Protein AF-A0A6P0XSC3-F1 (afdb_monomer_lite)

Sequence (318 aa):
MIKVIFTKSDGTAEKTIDVSPNSKLGEDREEVQMLLGLPVNSPYKLILERTGKKLRDSLTFKEAGIQDNDRLILFPLNTLDTYQDSEKTNDIFGTTEEKTEEKESLSSFNFKVFPTVLMAGSIVLIAVVGGLLYLQTIQQQTIINEQLEQERIQRQEAERKLEQERSQRQVAERQRVQERTQRQVAERQRVQERTQRQVPQSDPNLRRALPEQALRNYYQTLNNYEYQSAWNSLSPRSQRSTKAHPEGYKSYIDWWTQVAKIDVLSTKLVSEDGFNSIVESRLRYFMKSGREINQTLRFYFLWDTDSDRWLVNKVERL

Radius of gyration: 38.66 Å; chains: 1; bounding box: 96×61×104 Å

Foldseek 3Di:
DAWEWEAEPVRPDIDIDDDDQQDFQLVCVQVVCVVRVHDRPFDWWKAFPVVRDTDDRRDGNVRVVHHHHTYIYIDGPDVVVPPPPPDDDDDDDDDDDDDDDDDDDDDDDDDDDDDDDDDPPCPVVCVVVVVVVVVVVVVVVVVVVVVVVVVVVVVVVVVVVVVVVVVVVVVVVVVVVVVVVVVVVVVVVVVVVVVVVDDDDDDPVVVADDPVVLVVVLQVCLLVVVLVVSLVLADPQRQPPCVCQVPRSVSVCVVSVQFNHKDFPDKDWPDDPPFKTKIWTWMWTQGPVRDIDIFIKIFIWGQDPVVSHIHGHDIDTD

Structure (mmCIF, N/CA/C/O backbone):
data_AF-A0A6P0XSC3-F1
#
_entry.id   AF-A0A6P0XSC3-F1
#
loop_
_atom_site.group_PDB
_atom_site.id
_atom_site.type_symbol
_atom_site.label_atom_id
_atom_site.label_alt_id
_atom_site.label_comp_id
_atom_site.label_asym_id
_atom_site.label_entity_id
_atom_site.label_seq_id
_atom_site.pdbx_PDB_ins_code
_atom_site.Cartn_x
_atom_site.Cartn_y
_atom_site.Cartn_z
_atom_site.occupancy
_atom_site.B_iso_or_equiv
_atom_site.auth_seq_id
_atom_site.auth_comp_id
_atom_site.auth_asym_id
_atom_site.auth_atom_id
_atom_site.pdbx_PDB_model_num
ATOM 1 N N . MET A 1 1 ? -3.894 39.139 7.383 1.00 95.56 1 MET A N 1
ATOM 2 C CA . MET A 1 1 ? -3.721 37.688 7.576 1.00 95.56 1 MET A CA 1
ATOM 3 C C . MET A 1 1 ? -4.824 37.220 8.503 1.00 95.56 1 MET A C 1
ATOM 5 O O . MET A 1 1 ? -5.213 38.004 9.362 1.00 95.56 1 MET A O 1
ATOM 9 N N . ILE A 1 2 ? -5.344 36.019 8.293 1.00 97.50 2 ILE A N 1
ATOM 10 C CA . ILE A 1 2 ? -6.255 35.331 9.213 1.00 97.50 2 ILE A CA 1
ATOM 11 C C . ILE A 1 2 ? -5.631 33.984 9.575 1.00 97.50 2 ILE A C 1
ATOM 13 O O . ILE A 1 2 ? -4.968 33.372 8.738 1.00 97.50 2 ILE A O 1
ATOM 17 N N . LYS A 1 3 ? -5.837 33.531 10.804 1.00 98.25 3 LYS A N 1
ATOM 18 C CA . LYS A 1 3 ? -5.429 32.213 11.280 1.00 98.25 3 LYS A CA 1
ATOM 19 C C . LYS A 1 3 ? -6.481 31.205 10.879 1.00 98.25 3 LYS A C 1
ATOM 21 O O . LYS A 1 3 ? -7.651 31.386 11.192 1.00 98.25 3 LYS A O 1
ATOM 26 N N . VAL A 1 4 ? -6.080 30.135 10.211 1.00 98.00 4 VAL A N 1
ATOM 27 C CA . VAL A 1 4 ? -6.989 29.051 9.828 1.00 98.00 4 VAL A CA 1
ATOM 28 C C . VAL A 1 4 ? -6.422 27.736 10.330 1.00 98.00 4 VAL A C 1
ATOM 30 O O . VAL A 1 4 ? -5.222 27.476 10.216 1.00 98.00 4 VAL A O 1
ATOM 33 N N . ILE A 1 5 ? -7.289 26.919 10.920 1.00 98.31 5 ILE A N 1
ATOM 34 C CA . ILE A 1 5 ? -6.925 25.635 11.510 1.00 98.31 5 ILE A CA 1
ATOM 35 C C . ILE A 1 5 ? -7.287 24.533 10.520 1.00 98.31 5 ILE A C 1
ATOM 37 O O . ILE A 1 5 ? -8.456 24.311 10.225 1.00 98.31 5 ILE A O 1
ATOM 41 N N . PHE A 1 6 ? -6.302 23.799 10.025 1.00 97.88 6 PHE A N 1
ATOM 42 C CA . PHE A 1 6 ? -6.507 22.670 9.129 1.00 97.88 6 PHE A CA 1
ATOM 43 C C . PHE A 1 6 ? -6.401 21.364 9.900 1.00 97.88 6 PHE A C 1
ATOM 45 O O . PHE A 1 6 ? -5.433 21.142 10.622 1.00 97.88 6 PHE A O 1
ATOM 52 N N . THR A 1 7 ? -7.392 20.491 9.746 1.00 97.25 7 THR A N 1
ATOM 53 C CA . THR A 1 7 ? -7.469 19.207 10.455 1.00 97.25 7 THR A CA 1
ATOM 54 C C . THR A 1 7 ? -7.673 18.069 9.464 1.00 97.25 7 THR A C 1
ATOM 56 O O . THR A 1 7 ? -8.398 18.213 8.476 1.00 97.25 7 THR A O 1
ATOM 59 N N . LYS A 1 8 ? -7.061 16.913 9.723 1.00 96.50 8 LYS A N 1
ATOM 60 C CA . LYS A 1 8 ? -7.412 15.681 9.003 1.00 96.50 8 LYS A CA 1
ATOM 61 C C . LYS A 1 8 ? -8.841 15.254 9.330 1.00 96.50 8 LYS A C 1
ATOM 63 O O . LYS A 1 8 ? -9.301 15.438 10.451 1.00 96.50 8 LYS A O 1
ATOM 68 N N . SER A 1 9 ? -9.517 14.606 8.384 1.00 94.31 9 SER A N 1
ATOM 69 C CA . SER A 1 9 ? -10.859 14.049 8.604 1.00 94.31 9 SER A CA 1
ATOM 70 C C . SER A 1 9 ? -10.950 13.034 9.749 1.00 94.31 9 SER A C 1
ATOM 72 O O . SER A 1 9 ? -12.030 12.833 10.288 1.00 94.31 9 SER A O 1
ATOM 74 N N . ASP A 1 10 ? -9.842 12.386 10.114 1.00 93.12 10 ASP A N 1
ATOM 75 C CA . ASP A 1 10 ? -9.763 11.440 11.235 1.00 93.12 10 ASP A CA 1
ATOM 76 C C . ASP A 1 10 ? -9.411 12.105 12.582 1.00 93.12 10 ASP A C 1
ATOM 78 O O . ASP A 1 10 ? -9.321 11.421 13.599 1.00 93.12 10 ASP A O 1
ATOM 82 N N . GLY A 1 11 ? -9.183 13.424 12.599 1.00 93.31 11 GLY A N 1
ATOM 83 C CA . GLY A 1 11 ? -8.798 14.182 13.792 1.00 93.31 11 GLY A CA 1
ATOM 84 C C . GLY A 1 11 ? -7.370 13.929 14.289 1.00 93.31 11 GLY A C 1
ATOM 85 O O . GLY A 1 11 ? -6.985 14.474 15.319 1.00 93.31 11 GLY A O 1
ATOM 86 N N . THR A 1 12 ? -6.559 13.128 13.589 1.00 94.06 12 THR A N 1
ATOM 87 C CA . THR A 1 12 ? -5.234 12.701 14.084 1.00 94.06 12 THR A CA 1
ATOM 88 C C . THR A 1 12 ? -4.150 13.770 13.966 1.00 94.06 12 THR A C 1
ATOM 90 O O . THR A 1 12 ? -3.111 13.665 14.619 1.00 94.06 12 THR A O 1
ATOM 93 N N . ALA A 1 13 ? -4.358 14.790 13.130 1.00 95.25 13 ALA A N 1
ATOM 94 C CA . ALA A 1 13 ? -3.413 15.884 12.951 1.00 95.25 13 ALA A CA 1
ATOM 95 C C . ALA A 1 13 ? -4.126 17.212 12.696 1.00 95.25 13 ALA A C 1
ATOM 97 O O . ALA A 1 13 ? -5.120 17.268 11.966 1.00 95.25 13 ALA A O 1
ATOM 98 N N . GLU A 1 14 ? -3.547 18.274 13.256 1.00 97.19 14 GLU A N 1
ATOM 99 C CA . GLU A 1 14 ? -4.015 19.652 13.157 1.00 97.19 14 GLU A CA 1
ATOM 100 C C . GLU A 1 14 ? -2.832 20.602 12.928 1.00 97.19 14 GLU A C 1
ATOM 102 O O . GLU A 1 14 ? -1.757 20.428 13.517 1.00 97.19 14 GLU A O 1
ATOM 107 N N . LYS A 1 15 ? -3.025 21.606 12.069 1.00 97.38 15 LYS A N 1
ATOM 108 C CA . LYS A 1 15 ? -2.055 22.671 11.804 1.00 97.38 15 LYS A CA 1
ATOM 109 C C . LYS A 1 15 ? -2.740 24.015 11.635 1.00 97.38 15 LYS A C 1
ATOM 111 O O . LYS A 1 15 ? -3.676 24.142 10.854 1.00 97.38 15 LYS A O 1
ATOM 116 N N . THR A 1 16 ? -2.223 25.021 12.326 1.00 97.56 16 THR A N 1
ATOM 117 C CA . THR A 1 16 ? -2.657 26.412 12.186 1.00 97.56 16 THR A CA 1
ATOM 118 C C . THR A 1 16 ? -1.697 27.142 11.264 1.00 97.56 16 THR A C 1
ATOM 120 O O . THR A 1 16 ? -0.487 27.094 11.493 1.00 97.56 16 THR A O 1
ATOM 123 N N . ILE A 1 17 ? -2.228 27.823 10.252 1.00 96.94 17 ILE A N 1
ATOM 124 C CA . ILE A 1 17 ? -1.440 28.673 9.355 1.00 96.94 17 ILE A CA 1
ATOM 125 C C . ILE A 1 17 ? -2.056 30.069 9.249 1.00 96.94 17 ILE A C 1
ATOM 127 O O . ILE A 1 17 ? -3.275 30.235 9.341 1.00 96.94 17 ILE A O 1
ATOM 131 N N . ASP A 1 18 ? -1.198 31.070 9.069 1.00 97.56 18 ASP A N 1
ATOM 132 C CA . ASP A 1 18 ? -1.597 32.445 8.781 1.00 97.56 18 ASP A CA 1
ATOM 133 C C . ASP A 1 18 ? -1.736 32.615 7.264 1.00 97.56 18 ASP A C 1
ATOM 135 O O . ASP A 1 18 ? -0.745 32.569 6.538 1.00 97.56 18 ASP A O 1
ATOM 139 N N . VAL A 1 19 ? -2.955 32.848 6.778 1.00 97.00 19 VAL A N 1
ATOM 140 C CA . VAL A 1 19 ? -3.244 32.988 5.341 1.00 97.00 19 VAL A CA 1
ATOM 141 C C . VAL A 1 19 ? -3.721 34.390 4.989 1.00 97.00 19 VAL A C 1
ATOM 143 O O . VAL A 1 19 ? -4.305 35.124 5.798 1.00 97.00 19 VAL A O 1
ATOM 146 N N . SER A 1 20 ? -3.484 34.789 3.741 1.00 97.62 20 SER A N 1
ATOM 147 C CA . SER A 1 20 ? -4.070 36.010 3.195 1.00 97.62 20 SER A CA 1
ATOM 148 C C . SER A 1 20 ? -5.549 35.765 2.869 1.00 97.62 20 SER A C 1
ATOM 150 O O . SER A 1 20 ? -5.846 34.819 2.143 1.00 97.62 20 SER A O 1
ATOM 152 N N . PRO A 1 21 ? -6.495 36.627 3.300 1.00 97.50 21 PRO A N 1
ATOM 153 C CA . PRO A 1 21 ? -7.913 36.474 2.955 1.00 97.50 21 PRO A CA 1
ATOM 154 C C . PRO A 1 21 ? -8.194 36.411 1.446 1.00 97.50 21 PRO A C 1
ATOM 156 O O . PRO A 1 21 ? -9.218 35.873 1.034 1.00 97.50 21 PRO A O 1
ATOM 159 N N . ASN A 1 22 ? -7.294 36.961 0.627 1.00 97.56 22 ASN A N 1
ATOM 160 C CA . ASN A 1 22 ? -7.413 36.983 -0.830 1.00 97.56 22 ASN A CA 1
ATOM 161 C C . ASN A 1 22 ? -6.628 35.847 -1.521 1.00 97.56 22 ASN A C 1
ATOM 163 O O . ASN A 1 22 ? -6.659 35.776 -2.746 1.00 97.56 22 ASN A O 1
ATOM 167 N N . SER A 1 23 ? -5.917 34.995 -0.769 1.00 96.75 23 SER A N 1
ATOM 168 C CA . SER A 1 23 ? -5.276 33.778 -1.296 1.00 96.75 23 SER A CA 1
ATOM 169 C C . SER A 1 23 ? -6.342 32.766 -1.707 1.00 96.75 23 SER A C 1
ATOM 171 O O . SER A 1 23 ? -7.414 32.721 -1.090 1.00 96.75 23 SER A O 1
ATOM 173 N N . LYS A 1 24 ? -6.076 31.962 -2.740 1.00 97.12 24 LYS A N 1
ATOM 174 C CA . LYS A 1 24 ? -6.975 30.869 -3.131 1.00 97.12 24 LYS A CA 1
ATOM 175 C C . LYS A 1 24 ? -6.749 29.656 -2.241 1.00 97.12 24 LYS A C 1
ATOM 177 O O . LYS A 1 24 ? -5.619 29.266 -1.979 1.00 97.12 24 LYS A O 1
ATOM 182 N N . LEU A 1 25 ? -7.836 28.979 -1.880 1.00 95.00 25 LEU A N 1
ATOM 183 C CA . LEU A 1 25 ? -7.788 27.757 -1.069 1.00 95.00 25 LEU A CA 1
ATOM 184 C C . LEU A 1 25 ? -6.901 26.661 -1.679 1.00 95.00 25 LEU A C 1
ATOM 186 O O . LEU A 1 25 ? -6.264 25.910 -0.945 1.00 95.00 25 LEU A O 1
ATOM 190 N N . GLY A 1 26 ? -6.861 26.557 -3.011 1.00 92.06 26 GLY A N 1
ATOM 191 C CA . GLY A 1 26 ? -6.033 25.574 -3.709 1.00 92.06 26 GLY A CA 1
ATOM 192 C C . GLY A 1 26 ? -4.525 25.838 -3.646 1.00 92.06 26 GLY A C 1
ATOM 193 O O . GLY A 1 26 ? -3.769 24.876 -3.742 1.00 92.06 26 GLY A O 1
ATOM 194 N N . GLU A 1 27 ? -4.098 27.094 -3.477 1.00 93.19 27 GLU A N 1
ATOM 195 C CA . GLU A 1 27 ? -2.677 27.484 -3.453 1.00 93.19 27 GLU A CA 1
ATOM 196 C C . GLU A 1 27 ? -2.016 27.036 -2.142 1.00 93.19 27 GLU A C 1
ATOM 198 O O . GLU A 1 27 ? -0.976 26.384 -2.164 1.00 93.19 27 GLU A O 1
ATOM 203 N N . ASP A 1 28 ? -2.688 27.264 -1.011 1.00 92.44 28 ASP A N 1
ATOM 204 C CA . ASP A 1 28 ? -2.175 26.899 0.318 1.00 92.44 28 ASP A CA 1
ATOM 205 C C . ASP A 1 28 ? -2.394 25.406 0.657 1.00 92.44 28 ASP A C 1
ATOM 207 O O . ASP A 1 28 ? -1.894 24.885 1.657 1.00 92.44 28 ASP A O 1
ATOM 211 N N . ARG A 1 29 ? -3.144 24.670 -0.176 1.00 91.81 29 ARG A N 1
ATOM 212 C CA . ARG A 1 29 ? -3.514 23.272 0.096 1.00 91.81 29 ARG A CA 1
ATOM 213 C C . ARG A 1 29 ? -2.316 22.328 0.112 1.00 91.81 29 ARG A C 1
ATOM 215 O O . ARG A 1 29 ? -2.272 21.443 0.963 1.00 91.81 29 ARG A O 1
ATOM 222 N N . GLU A 1 30 ? -1.392 22.457 -0.836 1.00 88.56 30 GLU A N 1
ATOM 223 C CA . GLU A 1 30 ? -0.231 21.557 -0.931 1.00 88.56 30 GLU A CA 1
ATOM 224 C C . GLU A 1 30 ? 0.689 21.711 0.285 1.00 88.56 30 GLU A C 1
ATOM 226 O O . GLU A 1 30 ? 1.135 20.717 0.863 1.00 88.56 30 GLU A O 1
ATOM 231 N N . GLU A 1 31 ? 0.898 22.951 0.732 1.00 92.56 31 GLU A N 1
ATOM 232 C CA . GLU A 1 31 ? 1.645 23.252 1.951 1.00 92.56 31 GLU A CA 1
ATOM 233 C C . GLU A 1 31 ? 0.975 22.626 3.179 1.00 92.56 31 GLU A C 1
ATOM 235 O O . GLU A 1 31 ? 1.613 21.898 3.945 1.00 92.56 31 GLU A O 1
ATOM 240 N N . VAL A 1 32 ? -0.338 22.816 3.325 1.00 94.00 32 VAL A N 1
ATOM 241 C CA . VAL A 1 32 ? -1.115 22.212 4.413 1.00 94.00 32 VAL A CA 1
ATOM 242 C C . VAL A 1 32 ? -1.040 20.683 4.385 1.00 94.00 32 VAL A C 1
ATOM 244 O O . VAL A 1 32 ? -0.887 20.056 5.436 1.00 94.00 32 VAL A O 1
ATOM 247 N N . GLN A 1 33 ? -1.125 20.060 3.205 1.00 93.44 33 GLN A N 1
ATOM 248 C CA . GLN A 1 33 ? -1.002 18.607 3.061 1.00 93.44 33 GLN A CA 1
ATOM 249 C C . GLN A 1 33 ? 0.348 18.112 3.578 1.00 93.44 33 GLN A C 1
ATOM 251 O O . GLN A 1 33 ? 0.381 17.165 4.366 1.00 93.44 33 GLN A O 1
ATOM 256 N N . MET A 1 34 ? 1.444 18.779 3.208 1.00 90.75 34 MET A N 1
ATOM 257 C CA . MET A 1 34 ? 2.775 18.448 3.717 1.00 90.75 34 MET A CA 1
ATOM 258 C C . MET A 1 34 ? 2.855 18.594 5.238 1.00 90.75 34 MET A C 1
ATOM 260 O O . MET A 1 34 ? 3.318 17.677 5.917 1.00 90.75 34 MET A O 1
ATOM 264 N N . LEU A 1 35 ? 2.354 19.704 5.793 1.00 92.50 35 LEU A N 1
ATOM 265 C CA . LEU A 1 35 ? 2.390 19.970 7.236 1.00 92.50 35 LEU A CA 1
ATOM 266 C C . LEU A 1 35 ? 1.558 18.968 8.052 1.00 92.50 35 LEU A C 1
ATOM 268 O O . LEU A 1 35 ? 1.885 18.691 9.210 1.00 92.50 35 LEU A O 1
ATOM 272 N N . LEU A 1 36 ? 0.500 18.413 7.459 1.00 93.81 36 LEU A N 1
ATOM 273 C CA . LEU A 1 36 ? -0.315 17.352 8.050 1.00 93.81 36 LEU A CA 1
ATOM 274 C C . LEU A 1 36 ? 0.252 15.944 7.787 1.00 93.81 36 LEU A C 1
ATOM 276 O O . LEU A 1 36 ? -0.288 14.968 8.309 1.00 93.81 36 LEU A O 1
ATOM 280 N N . GLY A 1 37 ? 1.320 15.788 7.001 1.00 92.19 37 GLY A N 1
ATOM 281 C CA . GLY A 1 37 ? 1.841 14.474 6.607 1.00 92.19 37 GLY A CA 1
ATOM 282 C C . GLY A 1 37 ? 0.854 13.688 5.737 1.00 92.19 37 GLY A C 1
ATOM 283 O O . GLY A 1 37 ? 0.699 12.478 5.903 1.00 92.19 37 GLY A O 1
ATOM 284 N N . LEU A 1 38 ? 0.115 14.389 4.877 1.00 91.12 38 LEU A N 1
ATOM 285 C CA . LEU A 1 38 ? -0.731 13.813 3.835 1.00 91.12 38 LEU A CA 1
ATOM 286 C C . LEU A 1 38 ? 0.064 13.706 2.519 1.00 91.12 38 LEU A C 1
ATOM 288 O O . LEU A 1 38 ? 0.992 14.487 2.304 1.00 91.12 38 LEU A O 1
ATOM 292 N N . PRO A 1 39 ? -0.278 12.766 1.618 1.00 86.81 39 PRO A N 1
ATOM 293 C CA . PRO A 1 39 ? 0.367 12.673 0.314 1.00 86.81 39 PRO A CA 1
ATOM 294 C C . PRO A 1 39 ? 0.160 13.954 -0.503 1.00 86.81 39 PRO A C 1
ATOM 296 O O . PRO A 1 39 ? -0.977 14.369 -0.742 1.00 86.81 39 PRO A O 1
ATOM 299 N N . VAL A 1 40 ? 1.263 14.546 -0.958 1.00 79.25 40 VAL A N 1
ATOM 300 C CA . VAL A 1 40 ? 1.267 15.714 -1.850 1.00 79.25 40 VAL A CA 1
ATOM 301 C C . VAL A 1 40 ? 0.692 15.301 -3.210 1.00 79.25 40 VAL A C 1
ATOM 303 O O . VAL A 1 40 ? 1.037 14.233 -3.718 1.00 79.25 40 VAL A O 1
ATOM 306 N N . ASN A 1 41 ? -0.170 16.134 -3.802 1.00 81.94 41 ASN A N 1
ATOM 307 C CA . ASN A 1 41 ? -0.897 15.905 -5.069 1.00 81.94 41 ASN A CA 1
ATOM 308 C C . ASN A 1 41 ? -2.097 14.947 -5.017 1.00 81.94 41 ASN A C 1
ATOM 310 O O . ASN A 1 41 ? -2.722 14.690 -6.049 1.00 81.94 41 ASN A O 1
ATOM 314 N N . SER A 1 42 ? -2.465 14.426 -3.847 1.00 82.06 42 SER A N 1
ATOM 315 C CA . SER A 1 42 ? -3.732 13.704 -3.724 1.00 82.06 42 SER A CA 1
ATOM 316 C C . SER A 1 42 ? -4.906 14.697 -3.733 1.00 82.06 42 SER A C 1
ATOM 318 O O . SER A 1 42 ? -4.804 15.768 -3.125 1.00 82.06 42 SER A O 1
ATOM 320 N N . PRO A 1 43 ? -6.031 14.391 -4.406 1.00 87.94 43 PRO A N 1
ATOM 321 C CA . PRO A 1 43 ? -7.206 15.252 -4.375 1.00 87.94 43 PRO A CA 1
ATOM 322 C C . PRO A 1 43 ? -7.860 15.185 -2.988 1.00 87.94 43 PRO A C 1
ATOM 324 O O . PRO A 1 43 ? -8.199 14.107 -2.498 1.00 87.94 43 PRO A O 1
ATOM 327 N N . TYR A 1 44 ? -8.054 16.341 -2.353 1.00 92.25 44 TYR A N 1
ATOM 328 C CA . TYR A 1 44 ? -8.779 16.465 -1.084 1.00 92.25 44 TYR A CA 1
ATOM 329 C C . TYR A 1 44 ? -9.919 17.467 -1.218 1.00 92.25 44 TYR A C 1
ATOM 331 O O . TYR A 1 44 ? -9.805 18.478 -1.910 1.00 92.25 44 TYR A O 1
ATOM 339 N N . LYS A 1 45 ? -11.011 17.185 -0.511 1.00 94.19 45 LYS A N 1
ATOM 340 C CA . LYS A 1 45 ? -12.162 18.065 -0.349 1.00 94.19 45 LYS A CA 1
ATOM 341 C C . LYS A 1 45 ? -11.977 18.847 0.944 1.00 94.19 45 LYS A C 1
ATOM 343 O O . LYS A 1 45 ? -11.731 18.252 1.991 1.00 94.19 45 LYS A O 1
ATOM 348 N N . LEU A 1 46 ? -12.139 20.163 0.862 1.00 95.75 46 LEU A N 1
ATOM 349 C CA . LEU A 1 46 ? -12.152 21.047 2.022 1.00 95.75 46 LEU A CA 1
ATOM 350 C C . LEU A 1 46 ? -13.591 21.243 2.499 1.00 95.75 46 LEU A C 1
ATOM 352 O O . LEU A 1 46 ? -14.480 21.571 1.707 1.00 95.75 46 LEU A O 1
ATOM 356 N N . ILE A 1 47 ? -13.818 21.030 3.792 1.00 96.56 47 ILE A N 1
ATOM 357 C CA . ILE A 1 47 ? -15.101 21.273 4.453 1.00 96.56 47 ILE A CA 1
ATOM 358 C C . ILE A 1 47 ? -14.884 22.278 5.580 1.00 96.56 47 ILE A C 1
ATOM 360 O O . ILE A 1 47 ? -14.018 22.074 6.427 1.00 96.56 47 ILE A O 1
ATOM 364 N N . LEU A 1 48 ? -15.672 23.352 5.598 1.00 97.50 48 LEU A N 1
ATOM 365 C CA . LEU A 1 48 ? -15.671 24.308 6.704 1.00 97.50 48 LEU A CA 1
ATOM 366 C C . LEU A 1 48 ? -16.475 23.736 7.874 1.00 97.50 48 LEU A C 1
ATOM 368 O O . LEU A 1 48 ? -17.697 23.638 7.766 1.00 97.50 48 LEU A O 1
ATOM 372 N N . GLU A 1 49 ? -15.814 23.395 8.981 1.00 97.00 49 GLU A N 1
ATOM 373 C CA . GLU A 1 49 ? -16.415 22.672 10.115 1.00 97.00 49 GLU A CA 1
ATOM 374 C C . GLU A 1 49 ? -17.686 23.353 10.631 1.00 97.00 49 GLU A C 1
ATOM 376 O O . GLU A 1 49 ? -18.736 22.721 10.711 1.00 97.00 49 GLU A O 1
ATOM 381 N N . ARG A 1 50 ? -17.624 24.670 10.870 1.00 97.38 50 ARG A N 1
ATOM 382 C CA . ARG A 1 50 ? -18.744 25.461 11.404 1.00 97.38 50 ARG A CA 1
ATOM 383 C C . ARG A 1 50 ? -20.027 25.360 10.574 1.00 97.38 50 ARG A C 1
ATOM 385 O O . ARG A 1 50 ? -21.114 25.532 11.112 1.00 97.38 50 ARG A O 1
ATOM 392 N N . THR A 1 51 ? -19.915 25.147 9.262 1.00 96.50 51 THR A N 1
ATOM 393 C CA . THR A 1 51 ? -21.073 25.158 8.346 1.00 96.50 51 THR A CA 1
ATOM 394 C C . THR A 1 51 ? -21.318 23.825 7.648 1.00 96.50 51 THR A C 1
ATOM 396 O O . THR A 1 51 ? -22.322 23.682 6.959 1.00 96.50 51 THR A O 1
ATOM 399 N N . GLY A 1 52 ? -20.382 22.876 7.733 1.00 94.81 52 GLY A N 1
ATOM 400 C CA . GLY A 1 52 ? -20.376 21.661 6.918 1.00 94.81 52 GLY A CA 1
ATOM 401 C C . GLY A 1 52 ? -20.245 21.907 5.407 1.00 94.81 52 GLY A C 1
ATOM 402 O O . GLY A 1 52 ? -20.342 20.969 4.615 1.00 94.81 52 GLY A O 1
ATOM 403 N N . LYS A 1 53 ? -20.031 23.155 4.965 1.00 96.25 53 LYS A N 1
ATOM 404 C CA . LYS A 1 53 ? -20.043 23.516 3.545 1.00 96.25 53 LYS A CA 1
ATOM 405 C C . LYS A 1 53 ? -18.781 23.017 2.842 1.00 96.25 53 LYS A C 1
ATOM 407 O O . LYS A 1 53 ? -17.663 23.304 3.271 1.00 96.25 53 LYS A O 1
ATOM 412 N N . LYS A 1 54 ? -18.971 22.331 1.709 1.00 95.69 54 LYS A N 1
ATOM 413 C CA . LYS A 1 54 ? -17.900 21.994 0.758 1.00 95.69 54 LYS A CA 1
ATOM 414 C C . LYS A 1 54 ? -17.359 23.271 0.124 1.00 95.69 54 LYS A C 1
ATOM 416 O O . LYS A 1 54 ? -18.113 24.037 -0.477 1.00 95.69 54 LYS A O 1
ATOM 421 N N . LEU A 1 55 ? -16.053 23.468 0.219 1.00 96.38 55 LEU A N 1
ATOM 422 C CA . LEU A 1 55 ? -15.367 24.592 -0.400 1.00 96.38 55 LEU A CA 1
ATOM 423 C C . LEU A 1 55 ? -14.738 24.166 -1.729 1.00 96.38 55 LEU A C 1
ATOM 425 O O . LEU A 1 55 ? -14.316 23.022 -1.895 1.00 96.38 55 LEU A O 1
ATOM 429 N N . ARG A 1 56 ? -14.711 25.093 -2.690 1.00 94.88 56 ARG A N 1
ATOM 430 C CA . ARG A 1 56 ? -14.056 24.909 -3.990 1.00 94.88 56 ARG A CA 1
ATOM 431 C C . ARG A 1 56 ? -12.665 25.528 -3.935 1.00 94.88 56 ARG A C 1
ATOM 433 O O . ARG A 1 56 ? -12.534 26.646 -3.449 1.00 94.88 56 ARG A O 1
ATOM 440 N N . ASP A 1 57 ? -11.675 24.850 -4.508 1.00 94.12 57 ASP A N 1
ATOM 441 C CA . ASP A 1 57 ? -10.273 25.305 -4.522 1.00 94.12 57 ASP A CA 1
ATOM 442 C C . ASP A 1 57 ? -10.078 26.671 -5.193 1.00 94.12 57 ASP A C 1
ATOM 444 O O . ASP A 1 57 ? -9.126 27.388 -4.893 1.00 94.12 57 ASP A O 1
ATOM 448 N N . SER A 1 58 ? -10.977 27.031 -6.113 1.00 95.38 58 SER A N 1
ATOM 449 C CA . SER A 1 58 ? -10.929 28.290 -6.854 1.00 95.38 58 SER A CA 1
ATOM 450 C C . SER A 1 58 ? -11.357 29.508 -6.036 1.00 95.38 58 SER A C 1
ATOM 452 O O . SER A 1 58 ? -11.151 30.625 -6.502 1.00 95.38 58 SER A O 1
ATOM 454 N N . LEU A 1 59 ? -12.004 29.309 -4.881 1.00 96.56 59 LEU A N 1
ATOM 455 C CA . LEU A 1 59 ? -12.450 30.401 -4.019 1.00 96.56 59 LEU A CA 1
ATOM 456 C C . LEU A 1 59 ? -11.284 30.928 -3.187 1.00 96.56 59 LEU A C 1
ATOM 458 O O . LEU A 1 59 ? -10.433 30.166 -2.722 1.00 96.56 59 LEU A O 1
ATOM 462 N N . THR A 1 60 ? -11.296 32.231 -2.944 1.00 97.94 60 THR A N 1
ATOM 463 C CA . THR A 1 60 ? -10.456 32.831 -1.908 1.00 97.94 60 THR A CA 1
ATOM 464 C C . THR A 1 60 ? -11.006 32.549 -0.511 1.00 97.94 60 THR A C 1
ATOM 466 O O . THR A 1 60 ? -12.199 32.269 -0.349 1.00 97.94 60 THR A O 1
ATOM 469 N N . PHE A 1 61 ? -10.169 32.661 0.525 1.00 97.44 61 PHE A N 1
ATOM 470 C CA . PHE A 1 61 ? -10.626 32.506 1.915 1.00 97.44 61 PHE A CA 1
ATOM 471 C C . PHE A 1 61 ? -11.782 33.459 2.258 1.00 97.44 61 PHE A C 1
ATOM 473 O O . PHE A 1 61 ? -12.767 33.058 2.883 1.00 97.44 61 PHE A O 1
ATOM 480 N N . LYS A 1 62 ? -11.704 34.705 1.776 1.00 97.62 62 LYS A N 1
ATOM 481 C CA . LYS A 1 62 ? -12.744 35.723 1.946 1.00 97.62 62 LYS A CA 1
ATOM 482 C C . LYS A 1 62 ? -14.045 35.354 1.229 1.00 97.62 62 LYS A C 1
ATOM 484 O O . LYS A 1 62 ? -15.108 35.453 1.832 1.00 97.62 62 LYS A O 1
ATOM 489 N N . GLU A 1 63 ? -13.985 34.913 -0.029 1.00 97.75 63 GLU A N 1
ATOM 490 C CA . GLU A 1 63 ? -15.176 34.490 -0.794 1.00 97.75 63 GLU A CA 1
ATOM 491 C C . GLU A 1 63 ? -15.824 33.225 -0.222 1.00 97.75 63 GLU A C 1
ATOM 493 O O . GLU A 1 63 ? -17.044 33.060 -0.282 1.00 97.75 63 GLU A O 1
ATOM 498 N N . ALA A 1 64 ? -15.018 32.334 0.356 1.00 97.00 64 ALA A N 1
ATOM 499 C CA . ALA A 1 64 ? -15.498 31.157 1.066 1.00 97.00 64 ALA A CA 1
ATOM 500 C C . ALA A 1 64 ? -16.171 31.495 2.412 1.00 97.00 64 ALA A C 1
ATOM 502 O O . ALA A 1 64 ? -16.824 30.625 2.990 1.00 97.00 64 ALA A O 1
ATOM 503 N N . GLY A 1 65 ? -16.058 32.742 2.890 1.00 97.44 65 GLY A N 1
ATOM 504 C CA . GLY A 1 65 ? -16.610 33.190 4.168 1.00 97.44 65 GLY A CA 1
ATOM 505 C C . GLY A 1 65 ? -15.843 32.660 5.381 1.00 97.44 65 GLY A C 1
ATOM 506 O O . GLY A 1 65 ? -16.442 32.517 6.449 1.00 97.44 65 GLY A O 1
ATOM 507 N N . ILE A 1 66 ? -14.557 32.341 5.204 1.00 98.00 66 ILE A N 1
ATOM 508 C CA . ILE A 1 66 ? -13.676 31.850 6.266 1.00 98.00 66 ILE A CA 1
ATOM 509 C C . ILE A 1 66 ? -13.237 33.027 7.136 1.00 98.00 66 ILE A C 1
ATOM 511 O O . ILE A 1 66 ? -12.822 34.074 6.632 1.00 98.00 66 ILE A O 1
ATOM 515 N N . GLN A 1 67 ? -13.343 32.843 8.445 1.00 98.19 67 GLN A N 1
ATOM 516 C CA . GLN A 1 67 ? -12.999 33.825 9.466 1.00 98.19 67 GLN A CA 1
ATOM 517 C C . GLN A 1 67 ? -11.740 33.410 10.235 1.00 98.19 67 GLN A C 1
ATOM 519 O O . GLN A 1 67 ? -11.198 32.321 10.052 1.00 98.19 67 GLN A O 1
ATOM 524 N N . ASP A 1 68 ? -11.259 34.305 11.093 1.00 98.19 68 ASP A N 1
ATOM 525 C CA . ASP A 1 68 ? -10.130 34.016 11.971 1.00 98.19 68 ASP A CA 1
ATOM 526 C C . ASP A 1 68 ? -10.474 32.876 12.944 1.00 98.19 68 ASP A C 1
ATOM 528 O O . ASP A 1 68 ? -11.515 32.894 13.599 1.00 98.19 68 ASP A O 1
ATOM 532 N N . ASN A 1 69 ? -9.576 31.900 13.045 1.00 98.06 69 ASN A N 1
ATOM 533 C CA . ASN A 1 69 ? -9.690 30.652 13.803 1.00 98.06 69 ASN A CA 1
ATOM 534 C C . ASN A 1 69 ? -10.779 29.677 13.321 1.00 98.06 69 ASN A C 1
ATOM 536 O O . ASN A 1 69 ? -11.094 28.724 14.035 1.00 98.06 69 ASN A O 1
ATOM 540 N N . ASP A 1 70 ? -11.327 29.858 12.114 1.00 98.25 70 ASP A N 1
ATOM 541 C CA . ASP A 1 70 ? -12.186 28.834 11.511 1.00 98.25 70 ASP A CA 1
ATOM 542 C C . ASP A 1 70 ? -11.383 27.543 11.252 1.00 98.25 70 ASP A C 1
ATOM 544 O O . ASP A 1 70 ? -10.191 27.565 10.913 1.00 98.25 70 ASP A O 1
ATOM 548 N N . ARG A 1 71 ? -12.068 26.400 11.383 1.00 98.44 71 ARG A N 1
ATOM 549 C CA . ARG A 1 71 ? -11.497 25.071 11.154 1.00 98.44 71 ARG A CA 1
ATOM 550 C C . ARG A 1 71 ? -11.921 24.496 9.805 1.00 98.44 71 ARG A C 1
ATOM 552 O O . ARG A 1 71 ? -13.111 24.391 9.497 1.00 98.44 71 ARG A O 1
ATOM 559 N N . LEU A 1 72 ? -10.939 24.086 9.010 1.00 97.88 72 LEU A N 1
ATOM 560 C CA . LEU A 1 72 ? -11.111 23.390 7.741 1.00 97.88 72 LEU A CA 1
ATOM 561 C C . LEU A 1 72 ? -10.706 21.925 7.881 1.00 97.88 72 LEU A C 1
ATOM 563 O O . LEU A 1 72 ? -9.597 21.606 8.308 1.00 97.88 72 LEU A O 1
ATOM 567 N N . ILE A 1 73 ? -11.598 21.027 7.478 1.00 97.19 73 ILE A N 1
ATOM 568 C CA . ILE A 1 73 ? -11.371 19.584 7.519 1.00 97.19 73 ILE A CA 1
ATOM 569 C C . ILE A 1 73 ? -11.023 19.094 6.112 1.00 97.19 73 ILE A C 1
ATOM 571 O O . ILE A 1 73 ? -11.770 19.342 5.160 1.00 97.19 73 ILE A O 1
ATOM 575 N N . LEU A 1 74 ? -9.893 18.393 5.985 1.00 96.06 74 LEU A N 1
ATOM 576 C CA . LEU A 1 74 ? -9.456 17.762 4.742 1.00 96.06 74 LEU A CA 1
ATOM 577 C C . LEU A 1 74 ? -9.963 16.321 4.679 1.00 96.06 74 LEU A C 1
ATOM 579 O O . LEU A 1 74 ? -9.528 15.472 5.459 1.00 96.06 74 LEU A O 1
ATOM 583 N N . PHE A 1 75 ? -10.816 16.034 3.697 1.00 93.94 75 PHE A N 1
ATOM 584 C CA . PHE A 1 75 ? -11.263 14.679 3.375 1.00 93.94 75 PHE A CA 1
ATOM 585 C C . PHE A 1 75 ? -10.570 14.183 2.104 1.00 93.94 75 PHE A C 1
ATOM 587 O O . PHE A 1 75 ? -10.621 14.894 1.095 1.00 93.94 75 PHE A O 1
ATOM 594 N N . PRO A 1 76 ? -9.929 13.000 2.104 1.00 91.25 76 PRO A N 1
ATOM 595 C CA . PRO A 1 76 ? -9.410 12.423 0.868 1.00 91.25 76 PRO A CA 1
ATOM 596 C C . PRO A 1 76 ? -10.579 12.206 -0.096 1.00 91.25 76 PRO A C 1
ATOM 598 O O . PRO A 1 76 ? -11.600 11.638 0.297 1.00 91.25 76 PRO A O 1
ATOM 601 N N . LEU A 1 77 ? -10.463 12.669 -1.347 1.00 86.94 77 LEU A N 1
ATOM 602 C CA . LEU A 1 77 ? -11.434 12.280 -2.366 1.00 86.94 77 LEU A CA 1
ATOM 603 C C . LEU A 1 77 ? -11.237 10.790 -2.633 1.00 86.94 77 LEU A C 1
ATOM 605 O O . LEU A 1 77 ? -10.326 10.386 -3.356 1.00 86.94 77 LEU A O 1
ATOM 609 N N . ASN A 1 78 ? -12.123 9.971 -2.080 1.00 74.94 78 ASN A N 1
ATOM 610 C CA . ASN A 1 78 ? -12.317 8.640 -2.616 1.00 74.94 78 ASN A CA 1
ATOM 611 C C . ASN A 1 78 ? -12.940 8.807 -4.005 1.00 74.94 78 ASN A C 1
ATOM 613 O O . ASN A 1 78 ? -13.916 9.535 -4.184 1.00 74.94 78 ASN A O 1
ATOM 617 N N . THR A 1 79 ? -12.368 8.135 -5.001 1.00 53.84 79 THR A N 1
ATOM 618 C CA . THR A 1 79 ? -12.732 8.241 -6.425 1.00 53.84 79 THR A CA 1
ATOM 619 C C . THR A 1 79 ? -14.212 7.956 -6.731 1.00 53.84 79 THR A C 1
ATOM 621 O O . THR A 1 79 ? -14.674 8.257 -7.828 1.00 53.84 79 THR A O 1
ATOM 624 N N . LEU A 1 80 ? -14.981 7.437 -5.768 1.00 49.06 80 LEU A N 1
ATOM 625 C CA . LEU A 1 80 ? -16.416 7.163 -5.883 1.00 49.06 80 LEU A CA 1
ATOM 626 C C . LEU A 1 80 ? -17.324 8.396 -5.718 1.00 49.06 80 LEU A C 1
ATOM 628 O O . LEU A 1 80 ? -18.415 8.400 -6.279 1.00 49.06 80 LEU A O 1
ATOM 632 N N . ASP A 1 81 ? -16.881 9.466 -5.051 1.00 54.16 81 ASP A N 1
ATOM 633 C CA . ASP A 1 81 ? -17.734 10.646 -4.794 1.00 54.16 81 ASP A CA 1
ATOM 634 C C . ASP A 1 81 ? -17.815 11.613 -5.988 1.00 54.16 81 ASP A C 1
ATOM 636 O O . ASP A 1 81 ? -18.536 12.610 -5.958 1.00 54.16 81 ASP A O 1
ATOM 640 N N . THR A 1 82 ? -17.078 11.338 -7.068 1.00 50.09 82 THR A N 1
ATOM 641 C CA . THR A 1 82 ? -16.966 12.263 -8.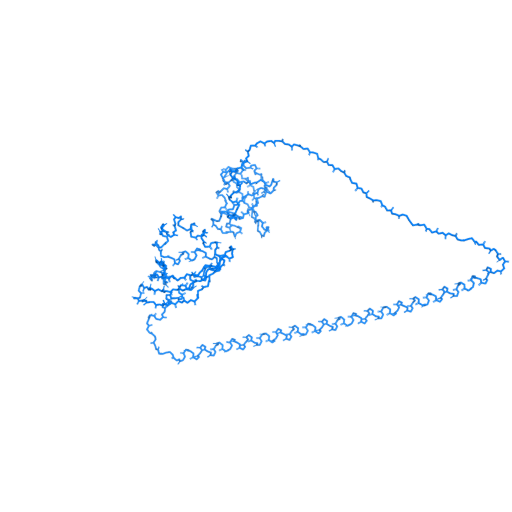214 1.00 50.09 82 THR A CA 1
ATOM 642 C C . THR A 1 82 ? -18.131 12.120 -9.205 1.00 50.09 82 THR A C 1
ATOM 644 O O . THR A 1 82 ? -18.192 12.862 -10.179 1.00 50.09 82 THR A O 1
ATOM 647 N N . TYR A 1 83 ? -19.074 11.199 -8.963 1.00 46.00 83 TYR A N 1
ATOM 648 C CA . TYR A 1 83 ? -20.157 10.880 -9.905 1.00 46.00 83 TYR A CA 1
ATOM 649 C C . TYR A 1 83 ? -21.548 11.417 -9.520 1.00 46.00 83 TYR A C 1
ATOM 651 O O . TYR A 1 83 ? -22.481 11.256 -10.298 1.00 46.00 83 TYR A O 1
ATOM 659 N N . GLN A 1 84 ? -21.718 12.056 -8.354 1.00 45.81 84 GLN A N 1
ATOM 660 C CA . GLN A 1 84 ? -23.038 12.546 -7.907 1.00 45.81 84 GLN A CA 1
ATOM 661 C C . GLN A 1 84 ? -23.201 14.072 -7.846 1.00 45.81 84 GLN A C 1
ATOM 663 O O . GLN A 1 84 ? -24.311 14.540 -7.626 1.00 45.81 84 GLN A O 1
ATOM 668 N N . ASP A 1 85 ? -22.152 14.861 -8.084 1.00 48.88 85 ASP A N 1
ATOM 669 C CA . ASP A 1 85 ? -22.196 16.324 -7.884 1.00 48.88 85 ASP A CA 1
ATOM 670 C C . ASP A 1 85 ? -22.504 17.129 -9.172 1.00 48.88 85 ASP A C 1
ATOM 672 O O . ASP A 1 85 ? -22.372 18.352 -9.175 1.00 48.88 85 ASP A O 1
ATOM 676 N N . SER A 1 86 ? -22.889 16.479 -10.284 1.00 46.19 86 SER A N 1
ATOM 677 C CA . SER A 1 86 ? -23.153 17.166 -11.566 1.00 46.19 86 SER A CA 1
ATOM 678 C C . SER A 1 86 ? -24.624 17.433 -11.892 1.00 46.19 86 SER A C 1
ATOM 680 O O . SER A 1 86 ? -24.887 18.070 -12.908 1.00 46.19 86 SER A O 1
ATOM 682 N N . GLU A 1 87 ? -25.594 17.026 -11.070 1.00 44.78 87 GLU A N 1
ATOM 683 C CA . GLU A 1 87 ? -27.004 17.343 -11.332 1.00 44.78 87 GLU A CA 1
ATOM 684 C C . GLU A 1 87 ? -27.767 17.721 -10.058 1.00 44.78 87 GLU A C 1
ATOM 686 O O . GLU A 1 87 ? -27.896 16.920 -9.139 1.00 44.78 87 GLU A O 1
ATOM 691 N N . LYS A 1 88 ? -28.356 18.926 -10.092 1.00 48.84 88 LYS A N 1
ATOM 692 C CA . LYS A 1 88 ? -29.328 19.541 -9.163 1.00 48.84 88 LYS A CA 1
ATOM 693 C C . LYS A 1 88 ? -28.770 20.498 -8.112 1.00 48.84 88 LYS A C 1
ATOM 695 O O . LYS A 1 88 ? -28.656 20.169 -6.939 1.00 48.84 88 LYS A O 1
ATOM 700 N N . THR A 1 89 ? -28.687 21.765 -8.510 1.00 37.59 89 THR A N 1
ATOM 701 C CA . THR A 1 89 ? -29.158 22.864 -7.654 1.00 37.59 89 THR A CA 1
ATOM 702 C C . THR A 1 89 ? -29.944 23.870 -8.494 1.00 37.59 89 THR A C 1
ATOM 704 O O . THR A 1 89 ? -29.372 24.825 -9.012 1.00 37.59 89 THR A O 1
ATOM 707 N N . ASN A 1 90 ? -31.252 23.632 -8.619 1.00 43.53 90 ASN A N 1
ATOM 708 C CA . ASN A 1 90 ? -32.250 24.692 -8.734 1.00 43.53 90 ASN A CA 1
ATOM 709 C C . ASN A 1 90 ? -33.085 24.666 -7.451 1.00 43.53 90 ASN A C 1
ATOM 711 O O . ASN A 1 90 ? -33.639 23.623 -7.114 1.00 43.53 90 ASN A O 1
ATOM 715 N N . ASP A 1 91 ? -33.136 25.834 -6.817 1.00 40.69 91 ASP A N 1
ATOM 716 C CA . ASP A 1 91 ? -34.179 26.378 -5.952 1.00 40.69 91 ASP A CA 1
ATOM 717 C C . ASP A 1 91 ? -34.622 25.681 -4.652 1.00 40.69 91 ASP A C 1
ATOM 719 O O . ASP A 1 91 ? -34.683 24.466 -4.493 1.00 40.69 91 ASP A O 1
ATOM 723 N N . ILE A 1 92 ? -35.111 26.582 -3.791 1.00 40.94 92 ILE A N 1
ATOM 724 C CA . ILE A 1 92 ? -36.176 26.434 -2.792 1.00 40.94 92 ILE A CA 1
ATOM 725 C C . ILE A 1 92 ? -35.706 26.455 -1.329 1.00 40.94 92 ILE A C 1
ATOM 727 O O . ILE A 1 92 ? -35.396 25.453 -0.691 1.00 40.94 92 ILE A O 1
ATOM 731 N N . PHE A 1 93 ? -35.743 27.685 -0.806 1.00 47.59 93 PHE A N 1
ATOM 732 C CA . PHE A 1 93 ? -36.059 28.048 0.575 1.00 47.59 93 PHE A CA 1
ATOM 733 C C . PHE A 1 93 ? -37.199 27.194 1.154 1.00 47.59 93 PHE A C 1
ATOM 735 O O . PHE A 1 93 ? -38.274 27.116 0.564 1.00 47.59 93 PHE A O 1
ATOM 742 N N . GLY A 1 94 ? -37.005 26.662 2.359 1.00 33.38 94 GLY A N 1
ATOM 743 C CA . GLY A 1 94 ? -38.055 25.996 3.124 1.00 33.38 94 GLY A CA 1
ATOM 744 C C . GLY A 1 94 ? -37.705 25.916 4.603 1.00 33.38 94 GLY A C 1
ATOM 745 O O . GLY A 1 94 ? -37.078 24.965 5.056 1.00 33.38 94 GLY A O 1
ATOM 746 N N . THR A 1 95 ? -38.101 26.950 5.336 1.00 41.78 95 THR A N 1
ATOM 747 C CA . THR A 1 95 ? -38.355 26.942 6.782 1.00 41.78 95 THR A CA 1
ATOM 748 C C . THR A 1 95 ? -39.374 25.842 7.127 1.00 41.78 95 THR A C 1
ATOM 750 O O . THR A 1 95 ? -40.225 25.569 6.282 1.00 41.78 95 THR A O 1
ATOM 753 N N . THR A 1 96 ? -39.306 25.245 8.333 1.00 37.72 96 THR A N 1
ATOM 754 C CA . THR A 1 96 ? -40.458 25.018 9.249 1.00 37.72 96 THR A CA 1
ATOM 755 C C . THR A 1 96 ? -40.227 23.897 10.287 1.00 37.72 96 THR A C 1
ATOM 757 O O . THR A 1 96 ? -39.993 22.743 9.948 1.00 37.72 96 THR A O 1
ATOM 760 N N . GLU A 1 97 ? -40.334 24.339 11.545 1.00 40.97 97 GLU A N 1
ATOM 761 C CA . GLU A 1 97 ? -40.938 23.775 12.770 1.00 40.97 97 GLU A CA 1
ATOM 762 C C . GLU A 1 97 ? -40.506 22.457 13.452 1.00 40.97 97 GLU A C 1
ATOM 764 O O . GLU A 1 97 ? -40.619 21.335 12.966 1.00 40.97 97 GLU A O 1
ATOM 769 N N . GLU A 1 98 ? -40.143 22.708 14.710 1.00 48.16 98 GLU A N 1
ATOM 770 C CA . GLU A 1 98 ? -40.195 21.960 15.963 1.00 48.16 98 GLU A CA 1
ATOM 771 C C . GLU A 1 98 ? -41.539 21.259 16.258 1.00 48.16 98 GLU A C 1
ATOM 773 O O . GLU A 1 98 ? -42.613 21.830 16.063 1.00 48.16 98 GLU A O 1
ATOM 778 N N . LYS A 1 99 ? -41.487 20.045 16.833 1.00 40.16 99 LYS A N 1
ATOM 779 C CA . LYS A 1 99 ? -42.614 19.485 17.593 1.00 40.16 99 LYS A CA 1
ATOM 780 C C . LYS A 1 99 ? -42.163 18.579 18.743 1.00 40.16 99 LYS A C 1
ATOM 782 O O . LYS A 1 99 ? -41.265 17.752 18.600 1.00 40.16 99 LYS A O 1
ATOM 787 N N . THR A 1 100 ? -42.849 18.780 19.860 1.00 41.69 100 THR A N 1
ATOM 788 C CA . THR A 1 100 ? -42.606 18.319 21.231 1.00 41.69 100 THR A CA 1
ATOM 789 C C . THR A 1 100 ? -43.552 17.173 21.634 1.00 41.69 100 THR A C 1
ATOM 791 O O . THR A 1 100 ? -44.647 17.078 21.086 1.00 41.69 100 THR A O 1
ATOM 794 N N . GLU A 1 101 ? -43.119 16.412 22.658 1.00 46.53 101 GLU A N 1
ATOM 795 C CA . GLU A 1 101 ? -43.871 15.571 23.629 1.00 46.53 101 GLU A CA 1
ATOM 796 C C . GLU A 1 101 ? -44.390 14.170 23.238 1.00 46.53 101 GLU A C 1
ATOM 798 O O . GLU A 1 101 ? -45.075 14.011 22.238 1.00 46.53 101 GLU A O 1
ATOM 803 N N . GLU A 1 102 ? -44.113 13.151 24.082 1.00 40.59 102 GLU A N 1
ATOM 804 C CA . GLU A 1 102 ? -45.059 12.627 25.102 1.00 40.59 102 GLU A CA 1
ATOM 805 C C . GLU A 1 102 ? -44.391 11.571 26.037 1.00 40.59 102 GLU A C 1
ATOM 807 O O . GLU A 1 102 ? -43.485 10.845 25.628 1.00 40.59 102 GLU A O 1
ATOM 812 N N . LYS A 1 103 ? -44.798 11.515 27.320 1.00 50.38 103 LYS A N 1
ATOM 813 C CA . LYS A 1 103 ? -44.312 10.603 28.386 1.00 50.38 103 LYS A CA 1
ATOM 814 C C . LYS A 1 103 ? -45.397 9.583 28.762 1.00 50.38 103 LYS A C 1
ATOM 816 O O . LYS A 1 103 ? -46.533 9.984 28.986 1.00 50.38 103 LYS A O 1
ATOM 821 N N . GLU A 1 104 ? -45.027 8.315 28.970 1.00 47.94 104 GLU A N 1
ATOM 822 C CA . GLU A 1 104 ? -45.926 7.256 29.470 1.00 47.94 104 GLU A CA 1
ATOM 823 C C . GLU A 1 104 ? -45.841 7.014 30.995 1.00 47.94 104 GLU A C 1
ATOM 825 O O . GLU A 1 104 ? -44.815 7.225 31.645 1.00 47.94 104 GLU A O 1
ATOM 830 N N . SER A 1 105 ? -46.976 6.570 31.548 1.00 48.88 105 SER A N 1
ATOM 831 C CA . SER A 1 105 ? -47.370 6.454 32.960 1.00 48.88 105 SER A CA 1
ATOM 832 C C . SER A 1 105 ? -47.109 5.086 33.623 1.00 48.88 105 SER A C 1
ATOM 834 O O . SER A 1 105 ? -47.143 4.051 32.965 1.00 48.88 105 SER A O 1
ATOM 836 N N . LEU A 1 106 ? -46.968 5.077 34.959 1.00 44.78 106 LEU A N 1
ATOM 837 C CA . LEU A 1 106 ? -46.760 3.906 35.835 1.00 44.78 106 LEU A CA 1
ATOM 838 C C . LEU A 1 106 ? -48.065 3.304 36.408 1.00 44.78 106 LEU A C 1
ATOM 840 O O . LEU A 1 106 ? -49.010 4.023 36.726 1.00 44.78 106 LEU A O 1
ATOM 844 N N . SER A 1 107 ? -48.062 1.979 36.613 1.00 41.88 107 SER A N 1
ATOM 845 C CA . SER A 1 107 ? -49.168 1.140 37.113 1.00 41.88 107 SER A CA 1
ATOM 846 C C . SER A 1 107 ? -49.219 0.987 38.646 1.00 41.88 107 SER A C 1
ATOM 848 O O . SER A 1 107 ? -48.187 0.792 39.286 1.00 41.88 107 SER A O 1
ATOM 850 N N . SER A 1 108 ? -50.425 0.951 39.222 1.00 42.12 108 SER A N 1
ATOM 851 C CA . SER A 1 108 ? -50.723 0.763 40.656 1.00 42.12 108 SER A CA 1
ATOM 852 C C . SER A 1 108 ? -50.898 -0.707 41.091 1.00 42.12 108 SER A C 1
ATOM 854 O O . SER A 1 108 ? -51.584 -1.468 40.410 1.00 42.12 108 SER A O 1
ATOM 856 N N . PHE A 1 109 ? -50.388 -1.071 42.278 1.00 39.56 109 PHE A N 1
ATOM 857 C CA . PHE A 1 109 ? -50.598 -2.357 42.974 1.00 39.56 109 PHE A CA 1
ATOM 858 C C . PHE A 1 109 ? -51.538 -2.181 44.189 1.00 39.56 109 PHE A C 1
ATOM 860 O O . PHE A 1 109 ? -51.355 -1.255 44.974 1.00 39.56 109 PHE A O 1
ATOM 867 N N . ASN A 1 110 ? -52.514 -3.082 44.372 1.00 36.38 110 ASN A N 1
ATOM 868 C CA . ASN A 1 110 ? -53.478 -3.084 45.488 1.00 36.38 110 ASN A CA 1
ATOM 869 C C . ASN A 1 110 ? -53.146 -4.180 46.522 1.00 36.38 110 ASN A C 1
ATOM 871 O O . ASN A 1 110 ? -52.980 -5.339 46.146 1.00 36.38 110 ASN A O 1
ATOM 875 N N . PHE A 1 111 ? -53.135 -3.844 47.821 1.00 37.06 111 PHE A N 1
ATOM 876 C CA . PHE A 1 111 ? -52.996 -4.794 48.939 1.00 37.06 111 PHE A CA 1
ATOM 877 C C . PHE A 1 111 ? -54.293 -4.840 49.767 1.00 37.06 111 PHE A C 1
ATOM 879 O O . PHE A 1 111 ? -54.868 -3.801 50.089 1.00 37.06 111 PHE A O 1
ATOM 886 N N . LYS A 1 112 ? -54.779 -6.046 50.091 1.00 41.66 112 LYS A N 1
ATOM 887 C CA . LYS A 1 112 ? -56.079 -6.299 50.742 1.00 41.66 112 LYS A CA 1
ATOM 888 C C . LYS A 1 112 ? -55.865 -6.655 52.221 1.00 41.66 112 LYS A C 1
ATOM 890 O O . LYS A 1 112 ? -55.105 -7.568 52.524 1.00 41.66 112 LYS A O 1
ATOM 895 N N . VAL A 1 113 ? -56.536 -5.940 53.125 1.00 45.44 113 VAL A N 1
ATOM 896 C CA . VAL A 1 113 ? -56.451 -6.086 54.594 1.00 45.44 113 VAL A CA 1
ATOM 897 C C . VAL A 1 113 ? -57.573 -7.008 55.100 1.00 45.44 113 VAL A C 1
ATOM 899 O O . VAL A 1 113 ? -58.713 -6.872 54.658 1.00 45.44 113 VAL A O 1
ATOM 902 N N . PHE A 1 114 ? -57.271 -7.927 56.027 1.00 37.69 114 PHE A N 1
ATOM 903 C CA . PHE A 1 114 ? -58.251 -8.758 56.754 1.00 37.69 114 PHE A CA 1
ATOM 904 C C . PHE A 1 114 ? -58.481 -8.224 58.187 1.00 37.69 114 PHE A C 1
ATOM 906 O O . PHE A 1 114 ? -57.523 -7.733 58.786 1.00 37.69 114 PHE A O 1
ATOM 913 N N . PRO A 1 115 ? -59.706 -8.318 58.758 1.00 53.41 115 PRO A N 1
ATOM 914 C CA . PRO A 1 115 ? -60.029 -7.738 60.061 1.00 53.41 115 PRO A CA 1
ATOM 915 C C . PRO A 1 115 ? -59.837 -8.691 61.253 1.00 53.41 115 PRO A C 1
ATOM 917 O O . PRO A 1 115 ? -59.973 -9.910 61.166 1.00 53.41 115 PRO A O 1
ATOM 920 N N . THR A 1 116 ? -59.553 -8.048 62.382 1.00 42.81 116 THR A N 1
ATOM 921 C CA . THR A 1 116 ? -59.143 -8.553 63.695 1.00 42.81 116 THR A CA 1
ATOM 922 C C . THR A 1 116 ? -60.332 -8.948 64.583 1.00 42.81 116 THR A C 1
ATOM 924 O O . THR A 1 116 ? -61.291 -8.188 64.701 1.00 42.81 116 THR A O 1
ATOM 927 N N . VAL A 1 117 ? -60.229 -10.081 65.291 1.00 43.88 117 VAL A N 1
ATOM 928 C CA . VAL A 1 117 ? -61.089 -10.445 66.436 1.00 43.88 117 VAL A CA 1
ATOM 929 C C . VAL A 1 117 ? -60.285 -10.302 67.737 1.00 43.88 117 VAL A C 1
ATOM 931 O O . VAL A 1 117 ? -59.152 -10.767 67.835 1.00 43.88 117 VAL A O 1
ATOM 934 N N . LEU A 1 118 ? -60.885 -9.619 68.717 1.00 47.09 118 LEU A N 1
ATOM 935 C CA . LEU A 1 118 ? -60.368 -9.277 70.048 1.00 47.09 118 LEU A CA 1
ATOM 936 C C . LEU A 1 118 ? -60.265 -10.493 70.991 1.00 47.09 118 LEU A C 1
ATOM 938 O O . LEU A 1 118 ? -61.264 -11.152 71.260 1.00 47.09 118 LEU A O 1
ATOM 942 N N . MET A 1 119 ? -59.089 -10.694 71.594 1.00 46.34 119 MET A N 1
ATOM 943 C CA . MET A 1 119 ? -58.880 -11.451 72.841 1.00 46.34 119 MET A CA 1
ATOM 944 C C . MET A 1 119 ? -57.994 -10.605 73.771 1.00 46.34 119 MET A C 1
ATOM 946 O O . MET A 1 119 ? -56.762 -10.617 73.696 1.00 46.34 119 MET A O 1
ATOM 950 N N . ALA A 1 120 ? -58.637 -9.808 74.626 1.00 45.94 120 ALA A N 1
ATOM 951 C CA . ALA A 1 120 ? -57.993 -8.974 75.638 1.00 45.94 120 ALA A CA 1
ATOM 952 C C . ALA A 1 120 ? -57.574 -9.844 76.836 1.00 45.94 120 ALA A C 1
ATOM 954 O O . ALA A 1 120 ? -58.297 -10.007 77.810 1.00 45.94 120 ALA A O 1
ATOM 955 N N . GLY A 1 121 ? -56.403 -10.457 76.702 1.00 45.25 121 GLY A N 1
ATOM 956 C CA . GLY A 1 121 ? -55.763 -11.312 77.708 1.00 45.25 121 GLY A CA 1
ATOM 957 C C . GLY A 1 121 ? -54.413 -11.865 77.236 1.00 45.25 121 GLY A C 1
ATOM 958 O O . GLY A 1 121 ? -53.580 -12.253 78.047 1.00 45.25 121 GLY A O 1
ATOM 959 N N . SER A 1 122 ? -54.150 -11.818 75.924 1.00 50.56 122 SER A N 1
ATOM 960 C CA . SER A 1 122 ? -52.947 -12.380 75.288 1.00 50.56 122 SER A CA 1
ATOM 961 C C . SER A 1 122 ? -51.889 -11.345 74.875 1.00 50.56 122 SER A C 1
ATOM 963 O O . SER A 1 122 ? -50.871 -11.718 74.300 1.00 50.56 122 SER A O 1
ATOM 965 N N . ILE A 1 123 ? -52.083 -10.052 75.159 1.00 52.22 123 ILE A N 1
ATOM 966 C CA . ILE A 1 123 ? -51.204 -8.977 74.649 1.00 52.22 123 ILE A CA 1
ATOM 967 C C . ILE A 1 123 ? -49.791 -9.044 75.262 1.00 52.22 123 ILE A C 1
ATOM 969 O O . ILE A 1 123 ? -48.809 -8.798 74.567 1.00 52.22 123 ILE A O 1
ATOM 973 N N . VAL A 1 124 ? -49.658 -9.461 76.527 1.00 54.31 124 VAL A N 1
ATOM 974 C CA . VAL A 1 124 ? -48.341 -9.578 77.183 1.00 54.31 124 VAL A CA 1
ATOM 975 C C . VAL A 1 124 ? -47.568 -10.811 76.694 1.00 54.31 124 VAL A C 1
ATOM 977 O O . VAL A 1 124 ? -46.361 -10.735 76.486 1.00 54.31 124 VAL A O 1
ATOM 980 N N . LEU A 1 125 ? -48.251 -11.932 76.428 1.00 52.47 125 LEU A N 1
ATOM 981 C CA . LEU A 1 125 ? -47.602 -13.158 75.944 1.00 52.47 125 LEU A CA 1
ATOM 982 C C . LEU A 1 125 ? -47.130 -13.022 74.482 1.00 52.47 125 LEU A C 1
ATOM 984 O O . LEU A 1 125 ? -46.048 -13.494 74.139 1.00 52.47 125 LEU A O 1
ATOM 988 N N . ILE A 1 126 ? -47.901 -12.323 73.636 1.00 58.25 126 ILE A N 1
ATOM 989 C CA . ILE A 1 126 ? -47.542 -12.052 72.232 1.00 58.25 126 ILE A CA 1
ATOM 990 C C . ILE A 1 126 ? -46.294 -11.161 72.142 1.00 58.25 126 ILE A C 1
ATOM 992 O O . ILE A 1 126 ? -45.440 -11.398 71.289 1.00 58.25 126 ILE A O 1
ATOM 996 N N . ALA A 1 127 ? -46.138 -10.186 73.043 1.00 65.44 127 ALA A N 1
ATOM 997 C CA . ALA A 1 127 ? -44.954 -9.326 73.072 1.00 65.44 127 ALA A CA 1
ATOM 998 C C . ALA A 1 127 ? -43.671 -10.095 73.446 1.00 65.44 127 ALA A C 1
ATOM 1000 O O . ALA A 1 127 ? -42.626 -9.879 72.833 1.00 65.44 127 ALA A O 1
ATOM 1001 N N . VAL A 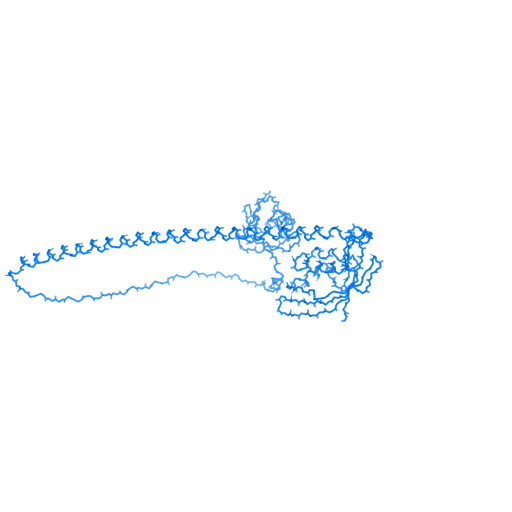1 128 ? -43.748 -11.033 74.400 1.00 68.81 128 VAL A N 1
ATOM 1002 C CA . VAL A 1 128 ? -42.592 -11.849 74.821 1.00 68.81 128 VAL A CA 1
ATOM 1003 C C . VAL A 1 128 ? -42.188 -12.853 73.737 1.00 68.81 128 VAL A C 1
ATOM 1005 O O . VAL A 1 128 ? -41.006 -12.956 73.408 1.00 68.81 128 VAL A O 1
ATOM 1008 N N . VAL A 1 129 ? -43.154 -13.553 73.129 1.00 73.12 129 VAL A N 1
ATOM 1009 C CA . VAL A 1 129 ? -42.882 -14.505 72.035 1.00 73.12 129 VAL A CA 1
ATOM 1010 C C . VAL A 1 129 ? -42.377 -13.777 70.783 1.00 73.12 129 VAL A C 1
ATOM 1012 O O . VAL A 1 129 ? -41.417 -14.226 70.158 1.00 73.12 129 VAL A O 1
ATOM 1015 N N . GLY A 1 130 ? -42.956 -12.618 70.449 1.00 75.31 130 GLY A N 1
ATOM 1016 C CA . GLY A 1 130 ? -42.494 -11.779 69.340 1.00 75.31 130 GLY A CA 1
ATOM 1017 C C . GLY A 1 130 ? -41.069 -11.251 69.539 1.00 75.31 130 GLY A C 1
ATOM 1018 O O . GLY A 1 130 ? -40.270 -11.290 68.606 1.00 75.31 130 GLY A O 1
ATOM 1019 N N . GLY A 1 131 ? -40.717 -10.828 70.760 1.00 80.81 131 GLY A N 1
ATOM 1020 C CA . GLY A 1 131 ? -39.361 -10.380 71.096 1.00 80.81 131 GLY A CA 1
ATOM 1021 C C . GLY A 1 131 ? -38.303 -11.485 70.977 1.00 80.81 131 GLY A C 1
ATOM 1022 O O . GLY A 1 131 ? -37.218 -11.242 70.449 1.00 80.81 131 GLY A O 1
ATOM 1023 N N . LEU A 1 132 ? -38.626 -12.713 71.401 1.00 78.75 132 LEU A N 1
ATOM 1024 C CA . LEU A 1 132 ? -37.741 -13.879 71.264 1.00 78.75 132 LEU A CA 1
ATOM 1025 C C . LEU A 1 132 ? -37.503 -14.264 69.797 1.00 78.75 132 LEU A C 1
ATOM 1027 O O . LEU A 1 132 ? -36.359 -14.489 69.404 1.00 78.75 132 LEU A O 1
ATOM 1031 N N . LEU A 1 133 ? -38.557 -14.279 68.974 1.00 78.00 133 LEU A N 1
ATOM 1032 C CA . LEU A 1 133 ? -38.430 -14.542 67.536 1.00 78.00 133 LEU A CA 1
ATOM 1033 C C . LEU A 1 133 ? -37.607 -13.454 66.834 1.00 78.00 133 LEU A C 1
ATOM 1035 O O . LEU A 1 133 ? -36.757 -13.767 66.003 1.00 78.00 133 LEU A O 1
ATOM 1039 N N . TYR A 1 134 ? -37.795 -12.187 67.209 1.00 79.88 134 TYR A N 1
ATOM 1040 C CA . TYR A 1 134 ? -37.011 -11.077 66.669 1.00 79.88 134 TYR A CA 1
ATOM 1041 C C . TYR A 1 134 ? -35.511 -11.223 66.985 1.00 79.88 134 TYR A C 1
ATOM 1043 O O . TYR A 1 134 ? -34.677 -11.130 66.084 1.00 79.88 134 TYR A O 1
ATOM 1051 N N . LEU A 1 135 ? -35.148 -11.559 68.227 1.00 81.00 135 LEU A N 1
ATOM 1052 C CA . LEU A 1 135 ? -33.749 -11.813 68.601 1.00 81.00 135 LEU A CA 1
ATOM 1053 C C . LEU A 1 135 ? -33.145 -13.008 67.848 1.00 81.00 135 LEU A C 1
ATOM 1055 O O . LEU A 1 135 ? -31.997 -12.935 67.409 1.00 81.00 135 LEU A O 1
ATOM 1059 N N . GLN A 1 136 ? -33.923 -14.073 67.637 1.00 86.94 136 GLN A N 1
ATOM 1060 C CA . GLN A 1 136 ? -33.485 -15.222 66.845 1.00 86.94 136 GLN A CA 1
ATOM 1061 C C . GLN A 1 136 ? -33.218 -14.840 65.380 1.00 86.94 136 GLN A C 1
ATOM 1063 O O . GLN A 1 136 ? -32.217 -15.279 64.811 1.00 86.94 136 GLN A O 1
ATOM 1068 N N . THR A 1 137 ? -34.058 -13.990 64.774 1.00 84.69 137 THR A N 1
ATOM 1069 C CA . THR A 1 137 ? -33.821 -13.503 63.402 1.00 84.69 137 THR A CA 1
ATOM 1070 C C . THR A 1 137 ? -32.563 -12.644 63.294 1.00 84.69 137 THR A C 1
ATOM 1072 O O . THR A 1 137 ? -31.804 -12.809 62.342 1.00 84.69 137 THR A O 1
ATOM 1075 N N . ILE A 1 138 ? -32.280 -11.794 64.289 1.00 88.06 138 ILE A N 1
ATOM 1076 C CA . ILE A 1 138 ? -31.044 -11.000 64.323 1.00 88.06 138 ILE A CA 1
ATOM 1077 C C . ILE A 1 138 ? -29.822 -11.920 64.396 1.00 88.06 138 ILE A C 1
ATOM 1079 O O . ILE A 1 138 ? -28.885 -11.740 63.625 1.00 88.06 138 ILE A O 1
ATOM 1083 N N . GLN A 1 139 ? -29.840 -12.939 65.262 1.00 88.94 139 GLN A N 1
ATOM 1084 C CA . GLN A 1 139 ? -28.733 -13.897 65.356 1.00 88.94 139 GLN A CA 1
ATOM 1085 C C . GLN A 1 139 ? -28.514 -14.673 64.052 1.00 88.94 139 GLN A C 1
ATOM 1087 O O . GLN A 1 139 ? -27.372 -14.822 63.618 1.00 88.94 139 GLN A O 1
ATOM 1092 N N . GLN A 1 140 ? -29.588 -15.134 63.401 1.00 89.12 140 GLN A N 1
ATOM 1093 C CA . GLN A 1 140 ? -29.473 -15.806 62.104 1.00 89.12 140 GLN A CA 1
ATOM 1094 C C . GLN A 1 140 ? -28.904 -14.880 61.028 1.00 89.12 140 GLN A C 1
ATOM 1096 O O . GLN A 1 140 ? -28.051 -15.307 60.251 1.00 89.12 140 GLN A O 1
ATOM 1101 N N . GLN A 1 141 ? -29.321 -13.612 61.005 1.00 88.81 141 GLN A N 1
ATOM 1102 C CA . GLN A 1 141 ? -28.803 -12.643 60.045 1.00 88.81 141 GLN A CA 1
ATOM 1103 C C . GLN A 1 141 ? -27.307 -12.380 60.253 1.00 88.81 141 GLN A C 1
ATOM 1105 O O . GLN A 1 141 ? -26.569 -12.281 59.273 1.00 88.81 141 GLN A O 1
ATOM 1110 N N . THR A 1 142 ? -26.842 -12.321 61.505 1.00 92.75 142 THR A N 1
ATOM 1111 C CA . THR A 1 142 ? -25.413 -12.189 61.820 1.00 92.75 142 THR A CA 1
ATOM 1112 C C . THR A 1 142 ? -24.612 -13.373 61.280 1.00 92.75 142 THR A C 1
ATOM 1114 O O . THR A 1 142 ? -23.623 -13.160 60.586 1.00 92.75 142 THR A O 1
ATOM 1117 N N . ILE A 1 143 ? -25.078 -14.608 61.500 1.00 94.06 143 ILE A N 1
ATOM 1118 C CA . ILE A 1 143 ? -24.401 -15.818 60.998 1.00 94.06 143 ILE A CA 1
ATOM 1119 C C . ILE A 1 143 ? -24.329 -15.817 59.464 1.00 94.06 143 ILE A C 1
ATOM 1121 O O . ILE A 1 143 ? -23.287 -16.137 58.895 1.00 94.06 143 ILE A O 1
ATOM 1125 N N . ILE A 1 144 ? -25.412 -15.430 58.780 1.00 92.50 144 ILE A N 1
ATOM 1126 C CA . ILE A 1 144 ? -25.437 -15.341 57.310 1.00 92.50 144 ILE A CA 1
ATOM 1127 C C . ILE A 1 144 ? -24.431 -14.298 56.810 1.00 92.50 144 ILE A C 1
ATOM 1129 O O . ILE A 1 144 ? -23.710 -14.552 55.845 1.00 92.50 144 ILE A O 1
ATOM 1133 N N . ASN A 1 145 ? -24.361 -13.136 57.462 1.00 93.31 145 ASN A N 1
ATOM 1134 C CA . ASN A 1 145 ? -23.431 -12.078 57.076 1.00 93.31 145 ASN A CA 1
ATOM 1135 C C . ASN A 1 145 ? -21.970 -12.513 57.277 1.00 93.31 145 ASN A C 1
ATOM 1137 O O . ASN A 1 145 ? -21.155 -12.307 56.380 1.00 93.31 145 ASN A O 1
ATOM 1141 N N . GLU A 1 146 ? -21.651 -13.174 58.393 1.00 96.00 146 GLU A N 1
ATOM 1142 C CA . GLU A 1 146 ? -20.312 -13.720 58.651 1.00 96.00 146 GLU A CA 1
ATOM 1143 C C . GLU A 1 146 ? -19.920 -14.785 57.617 1.00 96.00 146 GLU A C 1
ATOM 1145 O O . GLU A 1 146 ? -18.807 -14.765 57.088 1.00 96.00 146 GLU A O 1
ATOM 1150 N N . GLN A 1 147 ? -20.840 -15.691 57.266 1.00 95.38 147 GLN A N 1
ATOM 1151 C CA . GLN A 1 147 ? -20.600 -16.692 56.221 1.00 95.38 147 GLN A CA 1
ATOM 1152 C C . GLN A 1 147 ? -20.351 -16.047 54.855 1.00 95.38 147 GLN A C 1
ATOM 1154 O O . GLN A 1 147 ? -19.438 -16.456 54.135 1.00 95.38 147 GLN A O 1
ATOM 1159 N N . LEU A 1 148 ? -21.123 -15.016 54.510 1.00 97.25 148 LEU A N 1
ATOM 1160 C CA . LEU A 1 148 ? -20.957 -14.287 53.257 1.00 97.25 148 LEU A CA 1
ATOM 1161 C C . LEU A 1 148 ? -19.613 -13.543 53.199 1.00 97.25 148 LEU A C 1
ATOM 1163 O O . LEU A 1 148 ? -18.977 -13.502 52.145 1.00 97.25 148 LEU A O 1
ATOM 1167 N N . GLU A 1 149 ? -19.158 -12.963 54.311 1.00 96.94 149 GLU A N 1
ATOM 1168 C CA . GLU A 1 149 ? -17.838 -12.327 54.388 1.00 96.94 149 GLU A CA 1
ATOM 1169 C C . GLU A 1 149 ? -16.704 -13.341 54.215 1.00 96.94 149 GLU A C 1
ATOM 1171 O O . GLU A 1 149 ? -15.780 -13.093 53.436 1.00 96.94 149 GLU A O 1
ATOM 1176 N N . GLN A 1 150 ? -16.800 -14.510 54.853 1.00 96.81 150 GLN A N 1
ATOM 1177 C CA . GLN A 1 150 ? -15.832 -15.594 54.665 1.00 96.81 150 GLN A CA 1
ATOM 1178 C C . GLN A 1 150 ? -15.783 -16.065 53.206 1.00 96.81 150 GLN A C 1
ATOM 1180 O O . GLN A 1 150 ? -14.699 -16.226 52.642 1.00 96.81 150 GLN A O 1
ATOM 1185 N N . GLU A 1 151 ? -16.938 -16.220 52.556 1.00 97.06 151 GLU A N 1
ATOM 1186 C CA . GLU A 1 151 ? -16.996 -16.593 51.141 1.00 97.06 151 GLU A CA 1
ATOM 1187 C C . GLU A 1 151 ? -16.343 -15.530 50.244 1.00 97.06 151 GLU A C 1
ATOM 1189 O O . GLU A 1 151 ? -15.589 -15.861 49.325 1.00 97.06 151 GLU A O 1
ATOM 1194 N N . ARG A 1 152 ? -16.576 -14.241 50.521 1.00 97.31 152 ARG A N 1
ATOM 1195 C CA . ARG A 1 152 ? -15.936 -13.141 49.782 1.00 97.31 152 ARG A CA 1
ATOM 1196 C C . ARG A 1 152 ? -14.417 -13.176 49.914 1.00 97.31 152 ARG A C 1
ATOM 1198 O O . ARG A 1 152 ? -13.730 -13.006 48.907 1.00 97.31 152 ARG A O 1
ATOM 1205 N N . ILE A 1 153 ? -13.898 -13.435 51.114 1.00 96.75 153 ILE A N 1
ATOM 1206 C CA . ILE A 1 153 ? -12.454 -13.554 51.356 1.00 96.75 153 ILE A CA 1
ATOM 1207 C C . ILE A 1 153 ? -11.877 -14.741 50.576 1.00 96.75 153 ILE A C 1
ATOM 1209 O O . ILE A 1 153 ? -10.875 -14.587 49.878 1.00 96.75 153 ILE A O 1
ATOM 1213 N N . GLN A 1 154 ? -12.538 -15.902 50.618 1.00 96.88 154 GLN A N 1
ATOM 1214 C CA . GLN A 1 154 ? -12.090 -17.089 49.882 1.00 96.88 154 GLN A CA 1
ATOM 1215 C C . GLN A 1 154 ? -12.095 -16.872 48.364 1.00 96.88 154 GLN A C 1
ATOM 1217 O O . GLN A 1 154 ? -11.139 -17.253 47.685 1.00 96.88 154 GLN A O 1
ATOM 1222 N N . ARG A 1 155 ? -13.132 -16.220 47.821 1.00 97.31 155 ARG A N 1
ATOM 1223 C CA . ARG A 1 155 ? -13.200 -15.869 46.394 1.00 97.31 155 ARG A CA 1
ATOM 1224 C C . ARG A 1 155 ? -12.072 -14.920 45.994 1.00 97.31 155 ARG A C 1
ATOM 1226 O O . ARG A 1 155 ? -11.407 -15.174 44.994 1.00 97.31 155 ARG A O 1
ATOM 1233 N N . GLN A 1 156 ? -11.799 -13.890 46.795 1.00 97.06 156 GLN A N 1
ATOM 1234 C CA . GLN A 1 156 ? -10.690 -12.968 46.533 1.00 97.06 156 GLN A CA 1
ATOM 1235 C C . GLN A 1 156 ? -9.325 -13.666 46.578 1.00 97.06 156 GLN A C 1
ATOM 1237 O O . GLN A 1 156 ? -8.453 -13.375 45.759 1.00 97.06 156 GLN A O 1
ATOM 1242 N N . GLU A 1 157 ? -9.115 -14.600 47.508 1.00 97.56 157 GLU A N 1
ATOM 1243 C CA . GLU A 1 157 ? -7.867 -15.365 47.567 1.00 97.56 157 GLU A CA 1
ATOM 1244 C C . GLU A 1 157 ? -7.707 -16.292 46.350 1.00 97.56 157 GLU A C 1
ATOM 1246 O O . GLU A 1 157 ? -6.618 -16.382 45.775 1.00 97.56 157 GLU A O 1
ATOM 1251 N N . ALA A 1 158 ? -8.788 -16.943 45.915 1.00 96.81 158 ALA A N 1
ATOM 1252 C CA . ALA A 1 158 ? -8.792 -17.779 44.718 1.00 96.81 158 ALA A CA 1
ATOM 1253 C C . ALA A 1 158 ? -8.505 -16.965 43.443 1.00 96.81 158 ALA A C 1
ATOM 1255 O O . ALA A 1 158 ? -7.706 -17.395 42.609 1.00 96.81 158 ALA A O 1
ATOM 1256 N N . GLU A 1 159 ? -9.092 -15.772 43.313 1.00 97.69 159 GLU A N 1
ATOM 1257 C CA . GLU A 1 159 ? -8.826 -14.857 42.198 1.00 97.69 159 GLU A CA 1
ATOM 1258 C C . GLU A 1 159 ? -7.361 -14.413 42.167 1.00 97.69 159 GLU A C 1
ATOM 1260 O O . GLU A 1 159 ? -6.722 -14.497 41.116 1.00 97.69 159 GLU A O 1
ATOM 1265 N N . ARG A 1 160 ? -6.784 -14.046 43.320 1.00 97.81 160 ARG A N 1
ATOM 1266 C CA . ARG A 1 160 ? -5.357 -13.695 43.421 1.00 97.81 160 ARG A CA 1
ATOM 1267 C C . ARG A 1 160 ? -4.446 -14.853 43.017 1.00 97.81 160 ARG A C 1
ATOM 1269 O O . ARG A 1 160 ? -3.476 -14.640 42.291 1.00 97.81 160 ARG A O 1
ATOM 1276 N N . LYS A 1 161 ? -4.757 -16.084 43.441 1.00 97.44 161 LYS A N 1
ATOM 1277 C CA . LYS A 1 161 ? -3.996 -17.284 43.043 1.00 97.44 161 LYS A CA 1
ATOM 1278 C C . LYS A 1 161 ? -4.078 -17.530 41.536 1.00 97.44 161 LYS A C 1
ATOM 1280 O O . LYS A 1 161 ? -3.057 -17.804 40.908 1.00 97.44 161 LYS A O 1
ATOM 1285 N N . LEU A 1 162 ? -5.264 -17.383 40.946 1.00 97.88 162 LEU A N 1
ATOM 1286 C CA . LEU A 1 162 ? -5.460 -17.543 39.506 1.00 97.88 162 LEU A CA 1
ATOM 1287 C C . LEU A 1 162 ? -4.715 -16.467 38.701 1.00 97.88 162 LEU A C 1
ATOM 1289 O O . LEU A 1 162 ? -4.111 -16.771 37.672 1.00 97.88 162 LEU A O 1
ATOM 1293 N N . GLU A 1 163 ? -4.737 -15.214 39.152 1.00 97.12 163 GLU A N 1
ATOM 1294 C CA . GLU A 1 163 ? -4.017 -14.111 38.510 1.00 97.12 163 GLU A CA 1
ATOM 1295 C C . GLU A 1 163 ? -2.495 -14.296 38.594 1.00 97.12 163 GLU A C 1
ATOM 1297 O O . GLU A 1 163 ? -1.782 -14.099 37.602 1.00 97.12 163 GLU A O 1
ATOM 1302 N N . GLN A 1 164 ? -1.997 -14.764 39.740 1.00 96.81 164 GLN A N 1
ATOM 1303 C CA . GLN A 1 164 ? -0.594 -15.128 39.912 1.00 96.81 164 GLN A CA 1
ATOM 1304 C C . GLN A 1 164 ? -0.189 -16.264 38.962 1.00 96.81 164 GLN A C 1
ATOM 1306 O O . GLN A 1 164 ? 0.849 -16.173 38.303 1.00 96.81 164 GLN A O 1
ATOM 1311 N N . GLU A 1 165 ? -1.016 -17.303 38.823 1.00 97.25 165 GLU A N 1
ATOM 1312 C CA . GLU A 1 165 ? -0.754 -18.407 37.896 1.00 97.25 165 GLU A CA 1
ATOM 1313 C C . GLU A 1 165 ? -0.763 -17.939 36.431 1.00 97.25 165 GLU A C 1
ATOM 1315 O O . GLU A 1 165 ? 0.135 -18.282 35.657 1.00 97.25 165 GLU A O 1
ATOM 1320 N N . ARG A 1 166 ? -1.738 -17.109 36.038 1.00 97.38 166 ARG A N 1
ATOM 1321 C CA . ARG A 1 166 ? -1.796 -16.516 34.691 1.00 97.38 166 ARG A CA 1
ATOM 1322 C C . ARG A 1 166 ? -0.548 -15.692 34.389 1.00 97.38 166 ARG A C 1
ATOM 1324 O O . ARG A 1 166 ? 0.021 -15.830 33.306 1.00 97.38 166 ARG A O 1
ATOM 1331 N N . SER A 1 167 ? -0.090 -14.901 35.355 1.00 95.38 167 SER A N 1
ATOM 1332 C CA . SER A 1 167 ? 1.128 -14.098 35.232 1.00 95.38 167 SER A CA 1
ATOM 1333 C C . SER A 1 167 ? 2.368 -14.980 35.056 1.00 95.38 167 SER A C 1
ATOM 1335 O O . SER A 1 167 ? 3.179 -14.743 34.160 1.00 95.38 167 SER A O 1
ATOM 1337 N N . GLN A 1 168 ? 2.491 -16.057 35.839 1.00 96.00 168 GLN A N 1
ATOM 1338 C CA . GLN A 1 168 ? 3.589 -17.020 35.699 1.00 96.00 168 GLN A CA 1
ATOM 1339 C C . GLN A 1 168 ? 3.578 -17.725 34.337 1.00 96.00 168 GLN A C 1
ATOM 1341 O O . GLN A 1 168 ? 4.627 -17.849 33.701 1.00 96.00 168 GLN A O 1
ATOM 1346 N N . ARG A 1 169 ? 2.402 -18.139 33.847 1.00 96.44 169 ARG A N 1
ATOM 1347 C CA . ARG A 1 169 ? 2.258 -18.758 32.520 1.00 96.44 169 ARG A CA 1
ATOM 1348 C C . ARG A 1 169 ? 2.683 -17.808 31.399 1.00 96.44 169 ARG A C 1
ATOM 1350 O O . ARG A 1 169 ? 3.422 -18.229 30.513 1.00 96.44 169 ARG A O 1
ATOM 1357 N N . GLN A 1 170 ? 2.298 -16.532 31.465 1.00 95.06 170 GLN A N 1
ATOM 1358 C CA . GLN A 1 170 ? 2.717 -15.531 30.477 1.00 95.06 170 GLN A CA 1
ATOM 1359 C C . GLN A 1 170 ? 4.234 -15.303 30.479 1.00 95.06 170 GLN A C 1
ATOM 1361 O O . GLN A 1 170 ? 4.842 -15.189 29.414 1.00 95.06 170 GLN A O 1
ATOM 1366 N N . VAL A 1 171 ? 4.871 -15.260 31.654 1.00 96.31 171 VAL A N 1
ATOM 1367 C CA . VAL A 1 171 ? 6.334 -15.127 31.752 1.00 96.31 171 VAL A CA 1
ATOM 1368 C C . VAL A 1 171 ? 7.035 -16.351 31.154 1.00 96.31 171 VAL A C 1
ATOM 1370 O O . VAL A 1 171 ? 7.952 -16.194 30.346 1.00 96.31 171 VAL A O 1
ATOM 1373 N N . ALA A 1 172 ? 6.573 -17.560 31.480 1.00 95.25 172 ALA A N 1
ATOM 1374 C CA . ALA A 1 172 ? 7.122 -18.796 30.926 1.00 95.25 172 ALA A CA 1
ATOM 1375 C C . ALA A 1 172 ? 6.951 -18.877 29.397 1.00 95.25 172 ALA A C 1
ATOM 1377 O O . ALA A 1 172 ? 7.849 -19.328 28.682 1.00 95.25 172 ALA A O 1
ATOM 1378 N N . GLU A 1 173 ? 5.819 -18.410 28.868 1.00 95.62 173 GLU A N 1
ATOM 1379 C CA . GLU A 1 173 ? 5.574 -18.349 27.428 1.00 95.62 173 GLU A CA 1
ATOM 1380 C C . GLU A 1 173 ? 6.509 -17.356 26.728 1.00 95.62 173 GLU A C 1
ATOM 1382 O O . GLU A 1 173 ? 7.136 -17.708 25.725 1.00 95.62 173 GLU A O 1
ATOM 1387 N N . ARG 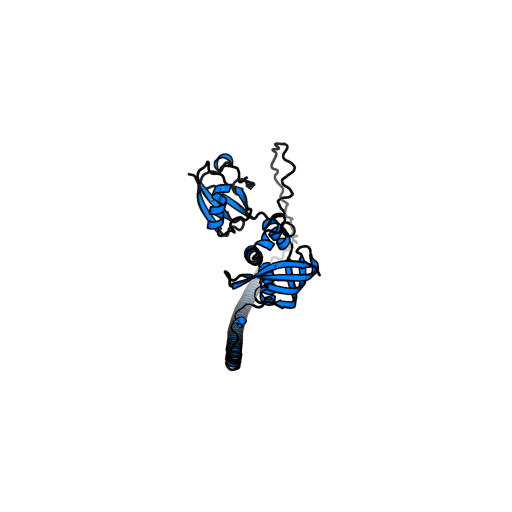A 1 174 ? 6.692 -16.154 27.291 1.00 95.06 174 ARG A N 1
ATOM 1388 C CA . ARG A 1 174 ? 7.645 -15.161 26.765 1.00 95.06 174 ARG A CA 1
ATOM 1389 C C . ARG A 1 174 ? 9.068 -15.714 26.702 1.00 95.06 174 ARG A C 1
ATOM 1391 O O . ARG A 1 174 ? 9.736 -15.537 25.685 1.00 95.06 174 ARG A O 1
ATOM 1398 N N . GLN A 1 175 ? 9.508 -16.436 27.733 1.00 94.38 175 GLN A N 1
ATOM 1399 C CA . GLN A 1 175 ? 10.824 -17.086 27.744 1.00 94.38 175 GLN A CA 1
ATOM 1400 C C . GLN A 1 175 ? 10.955 -18.139 26.635 1.00 94.38 175 GLN A C 1
ATOM 1402 O O . GLN A 1 175 ? 11.945 -18.143 25.904 1.00 94.38 175 GLN A O 1
ATOM 1407 N N . ARG A 1 176 ? 9.934 -18.986 26.439 1.00 96.25 176 ARG A N 1
ATOM 1408 C CA . ARG A 1 176 ? 9.928 -19.992 25.359 1.00 96.25 176 ARG A CA 1
ATOM 1409 C C . ARG A 1 176 ? 9.987 -19.360 23.969 1.00 96.25 176 ARG A C 1
ATOM 1411 O O . ARG A 1 176 ? 10.676 -19.878 23.090 1.00 96.25 176 ARG A O 1
ATOM 1418 N N . VAL A 1 177 ? 9.270 -18.257 23.751 1.00 94.38 177 VAL A N 1
ATOM 1419 C CA . VAL A 1 177 ? 9.309 -17.523 22.477 1.00 94.38 177 VAL A CA 1
ATOM 1420 C C . VAL A 1 177 ? 10.692 -16.913 22.254 1.00 94.38 177 VAL A C 1
ATOM 1422 O O . VAL A 1 177 ? 11.250 -17.058 21.168 1.00 94.38 177 VAL A O 1
ATOM 1425 N N . GLN A 1 178 ? 11.284 -16.300 23.281 1.00 92.56 178 GLN A N 1
ATOM 1426 C CA . GLN A 1 178 ? 12.625 -15.724 23.193 1.00 92.56 178 GLN A CA 1
ATOM 1427 C C . GLN A 1 178 ? 13.686 -16.785 22.866 1.00 92.56 178 GLN A C 1
ATOM 1429 O O . GLN A 1 178 ? 14.519 -16.565 21.986 1.00 92.56 178 GLN A O 1
ATOM 1434 N N . GLU A 1 179 ? 13.619 -17.959 23.499 1.00 94.31 179 GLU A N 1
ATOM 1435 C CA . GLU A 1 179 ? 14.533 -19.072 23.225 1.00 94.31 179 GLU A CA 1
ATOM 1436 C C . GLU A 1 179 ? 14.392 -19.593 21.784 1.00 94.31 179 GLU A C 1
ATOM 1438 O O . GLU A 1 179 ? 15.391 -19.819 21.097 1.00 94.31 179 GLU A O 1
ATOM 1443 N N . ARG A 1 180 ? 13.157 -19.736 21.278 1.00 93.44 180 ARG A N 1
ATOM 1444 C CA . ARG A 1 180 ? 12.908 -20.131 19.880 1.00 93.44 180 ARG A CA 1
ATOM 1445 C C . ARG A 1 180 ? 13.506 -19.133 18.893 1.00 93.44 180 ARG A C 1
ATOM 1447 O O . ARG A 1 180 ? 14.156 -19.550 17.936 1.00 93.44 180 ARG A O 1
ATOM 1454 N N . THR A 1 181 ? 13.332 -17.839 19.142 1.00 90.25 181 THR A N 1
ATOM 1455 C CA . THR A 1 181 ? 13.899 -16.782 18.298 1.00 90.25 181 THR A CA 1
ATOM 1456 C C . THR A 1 181 ? 15.425 -16.835 18.299 1.00 90.25 181 THR A C 1
ATOM 1458 O O . THR A 1 181 ? 16.036 -16.795 17.232 1.00 90.25 181 THR A O 1
ATOM 1461 N N . GLN A 1 182 ? 16.058 -17.005 19.465 1.00 91.00 182 GLN A N 1
ATOM 1462 C CA . GLN A 1 182 ? 17.517 -17.134 19.554 1.00 91.00 182 GLN A CA 1
ATOM 1463 C C . GLN A 1 182 ? 18.038 -18.360 18.791 1.00 91.00 182 GLN A C 1
ATOM 1465 O O . GLN A 1 182 ? 19.015 -18.246 18.049 1.00 91.00 182 GLN A O 1
ATOM 1470 N N . ARG A 1 183 ? 17.362 -19.513 18.901 1.00 92.50 183 ARG A N 1
ATOM 1471 C CA . ARG A 1 183 ? 17.723 -20.726 18.147 1.00 92.50 183 ARG A CA 1
ATOM 1472 C C . ARG A 1 183 ? 17.626 -20.512 16.634 1.00 92.50 183 ARG A C 1
ATOM 1474 O O . ARG A 1 183 ? 18.553 -20.881 15.919 1.00 92.50 183 ARG A O 1
ATOM 1481 N N . GLN A 1 184 ? 16.565 -19.863 16.151 1.00 90.25 184 GLN A N 1
ATOM 1482 C CA . GLN A 1 184 ? 16.407 -19.558 14.723 1.00 90.25 184 GLN A CA 1
ATOM 1483 C C . GLN A 1 184 ? 17.477 -18.590 14.203 1.00 90.25 184 GLN A C 1
ATOM 1485 O O . GLN A 1 184 ? 17.987 -18.771 13.098 1.00 90.25 184 GLN A O 1
ATOM 1490 N N . VAL A 1 185 ? 17.839 -17.570 14.987 1.00 91.19 185 VAL A N 1
ATOM 1491 C CA . VAL A 1 185 ? 18.910 -16.631 14.617 1.00 91.19 185 VAL A CA 1
ATOM 1492 C C . VAL A 1 185 ? 20.256 -17.355 14.530 1.00 91.19 185 VAL A C 1
ATOM 1494 O O . VAL A 1 185 ? 20.960 -17.207 13.530 1.00 91.19 185 VAL A O 1
ATOM 1497 N N . ALA A 1 186 ? 20.584 -18.190 15.518 1.00 88.94 186 ALA A N 1
ATOM 1498 C CA . ALA A 1 186 ? 21.814 -18.979 15.514 1.00 88.94 186 ALA A CA 1
ATOM 1499 C C . ALA A 1 186 ? 21.873 -19.968 14.333 1.00 88.94 186 ALA A C 1
ATOM 1501 O O . ALA A 1 186 ? 22.926 -20.157 13.723 1.00 88.94 186 ALA A O 1
ATOM 1502 N N . GLU A 1 187 ? 20.744 -20.579 13.968 1.00 89.94 187 GLU A N 1
ATOM 1503 C CA . GLU A 1 187 ? 20.657 -21.479 12.816 1.00 89.94 187 GLU A CA 1
ATOM 1504 C C . GLU A 1 187 ? 20.871 -20.740 11.486 1.00 89.94 187 GLU A C 1
ATOM 1506 O O . GLU A 1 187 ? 21.660 -21.191 10.654 1.00 89.94 187 GLU A O 1
ATOM 1511 N N . ARG A 1 188 ? 20.265 -19.558 11.310 1.00 87.19 188 ARG A N 1
ATOM 1512 C CA . ARG A 1 188 ? 20.475 -18.719 10.116 1.00 87.19 188 ARG A CA 1
ATOM 1513 C C . ARG A 1 188 ? 21.936 -18.311 9.943 1.00 87.19 188 ARG A C 1
ATOM 1515 O O . ARG A 1 188 ? 22.455 -18.380 8.830 1.00 87.19 188 ARG A O 1
ATOM 1522 N N . GLN A 1 189 ? 22.606 -17.939 11.033 1.00 83.06 189 GLN A N 1
ATOM 1523 C CA . GLN A 1 189 ? 24.031 -17.599 11.005 1.00 83.06 189 GLN A CA 1
ATOM 1524 C C . GLN A 1 189 ? 24.888 -18.797 10.578 1.00 83.06 189 GLN A C 1
ATOM 1526 O O . GLN A 1 189 ? 25.752 -18.655 9.715 1.00 83.06 189 GLN A O 1
ATOM 1531 N N . ARG A 1 190 ? 24.601 -20.000 11.094 1.00 86.44 190 ARG A N 1
ATOM 1532 C CA . ARG A 1 190 ? 25.312 -21.229 10.696 1.00 86.44 190 ARG A CA 1
ATOM 1533 C C . ARG A 1 190 ? 25.124 -21.573 9.217 1.00 86.44 190 ARG A C 1
ATOM 1535 O O . ARG A 1 190 ? 26.066 -22.044 8.580 1.00 86.44 190 ARG A O 1
ATOM 1542 N N . VAL A 1 191 ? 23.933 -21.348 8.661 1.00 80.44 191 VAL A N 1
ATOM 1543 C CA . VAL A 1 191 ? 23.666 -21.567 7.228 1.00 80.44 191 VAL A CA 1
ATOM 1544 C C . VAL A 1 191 ? 24.407 -20.537 6.366 1.00 80.44 191 VAL A C 1
ATOM 1546 O O . VAL A 1 191 ? 25.016 -20.914 5.363 1.00 80.44 191 VAL A O 1
ATOM 1549 N N . GLN A 1 192 ? 24.435 -19.263 6.770 1.00 70.50 192 GLN A N 1
ATOM 1550 C CA . GLN A 1 192 ? 25.217 -18.229 6.079 1.00 70.50 192 GLN A CA 1
ATOM 1551 C C . GLN A 1 192 ? 26.722 -18.521 6.099 1.00 70.50 192 GLN A C 1
ATOM 1553 O O . GLN A 1 192 ? 27.365 -18.441 5.053 1.00 70.50 192 GLN A O 1
ATOM 1558 N N . GLU A 1 193 ? 27.278 -18.923 7.244 1.00 72.62 193 GLU A N 1
ATOM 1559 C CA . GLU A 1 193 ? 28.709 -19.226 7.354 1.00 72.62 193 GLU A CA 1
ATOM 1560 C C . GLU A 1 193 ? 29.103 -20.443 6.496 1.00 72.62 193 GLU A C 1
ATOM 1562 O O . GLU A 1 193 ? 30.151 -20.444 5.848 1.00 72.62 193 GLU A O 1
ATOM 1567 N N . ARG A 1 194 ? 28.234 -21.462 6.405 1.00 73.56 194 ARG A N 1
ATOM 1568 C CA . ARG A 1 194 ? 28.438 -22.603 5.493 1.00 73.56 194 ARG A CA 1
ATOM 1569 C C . ARG A 1 194 ? 28.375 -22.203 4.021 1.00 73.56 194 ARG A C 1
ATOM 1571 O O . ARG A 1 194 ? 29.149 -22.727 3.227 1.00 73.56 194 ARG A O 1
ATOM 1578 N N . THR A 1 195 ? 27.500 -21.263 3.672 1.00 58.84 195 THR A N 1
ATOM 1579 C CA . THR A 1 195 ? 27.340 -20.790 2.289 1.00 58.84 195 THR A CA 1
ATOM 1580 C C . THR A 1 195 ? 28.543 -19.951 1.842 1.00 58.84 195 THR A C 1
ATOM 1582 O O . THR A 1 195 ? 28.971 -20.059 0.698 1.00 58.84 195 THR A O 1
ATOM 1585 N N . GLN A 1 196 ? 29.164 -19.180 2.743 1.00 56.22 196 GLN A N 1
ATOM 1586 C CA . GLN A 1 196 ? 30.359 -18.387 2.419 1.00 56.22 196 GLN A CA 1
ATOM 1587 C C . GLN A 1 196 ? 31.633 -19.224 2.219 1.00 56.22 196 GLN A C 1
ATOM 1589 O O . GLN A 1 196 ? 32.520 -18.802 1.483 1.00 56.22 196 GLN A O 1
ATOM 1594 N N . ARG A 1 197 ? 31.742 -20.417 2.821 1.00 57.19 197 ARG A N 1
ATOM 1595 C CA . ARG A 1 197 ? 32.943 -21.266 2.685 1.00 57.19 197 ARG A CA 1
ATOM 1596 C C . ARG A 1 197 ? 32.995 -22.113 1.402 1.00 57.19 197 ARG A C 1
ATOM 1598 O O . ARG A 1 197 ? 33.995 -22.795 1.202 1.00 57.19 197 ARG A O 1
ATOM 1605 N N . GLN A 1 198 ? 31.964 -22.104 0.549 1.00 50.25 198 GLN A N 1
ATOM 1606 C CA . GLN A 1 198 ? 31.861 -23.026 -0.600 1.00 50.25 198 GLN A CA 1
ATOM 1607 C C . GLN A 1 198 ? 31.694 -22.375 -1.988 1.00 50.25 198 GLN A C 1
ATOM 1609 O O . GLN A 1 198 ? 31.400 -23.091 -2.940 1.00 50.25 198 GLN A O 1
ATOM 1614 N N . VAL A 1 199 ? 31.910 -21.065 -2.165 1.00 50.47 199 VAL A N 1
ATOM 1615 C CA . VAL A 1 199 ? 31.739 -20.417 -3.485 1.00 50.47 199 VAL A CA 1
ATOM 1616 C C . VAL A 1 199 ? 33.105 -20.110 -4.133 1.00 50.47 199 VAL A C 1
ATOM 1618 O O . VAL A 1 199 ? 33.842 -19.276 -3.604 1.00 50.47 199 VAL A O 1
ATOM 1621 N N . PRO A 1 200 ? 33.470 -20.749 -5.269 1.00 49.03 200 PRO A N 1
ATOM 1622 C CA . PRO A 1 200 ? 34.588 -20.326 -6.118 1.00 49.03 200 PRO A CA 1
ATOM 1623 C C . PRO A 1 200 ? 34.368 -18.897 -6.635 1.00 49.03 200 PRO A C 1
ATOM 1625 O O . PRO A 1 200 ? 33.233 -18.515 -6.910 1.00 49.03 200 PRO A O 1
ATOM 1628 N N . GLN A 1 201 ? 35.445 -18.114 -6.761 1.00 47.88 201 GLN A N 1
ATOM 1629 C CA . GLN A 1 201 ? 35.419 -16.695 -7.147 1.00 47.88 201 GLN A CA 1
ATOM 1630 C C . GLN A 1 201 ? 34.475 -16.409 -8.332 1.00 47.88 201 GLN A C 1
ATOM 1632 O O . GLN A 1 201 ? 34.637 -16.943 -9.425 1.00 47.88 201 GLN A O 1
ATOM 1637 N N . SER A 1 202 ? 33.484 -15.555 -8.073 1.00 43.09 202 SER A N 1
ATOM 1638 C CA . SER A 1 202 ? 32.369 -15.210 -8.952 1.00 43.09 202 SER A CA 1
ATOM 1639 C C . SER A 1 202 ? 32.732 -14.188 -10.032 1.00 43.09 202 SER A C 1
ATOM 1641 O O . SER A 1 202 ? 33.317 -13.145 -9.734 1.00 43.09 202 SER A O 1
ATOM 1643 N N . ASP A 1 203 ? 32.269 -14.472 -11.248 1.00 52.06 203 ASP A N 1
ATOM 1644 C CA . ASP A 1 203 ? 32.087 -13.560 -12.383 1.00 52.06 203 ASP A CA 1
ATOM 1645 C C . ASP A 1 203 ? 31.457 -12.210 -11.944 1.00 52.06 203 ASP A C 1
ATOM 1647 O O . ASP A 1 203 ? 30.481 -12.214 -11.183 1.00 52.06 203 ASP A O 1
ATOM 1651 N N . PRO A 1 204 ? 31.970 -11.046 -12.393 1.00 51.31 204 PRO A N 1
ATOM 1652 C CA . PRO A 1 204 ? 31.408 -9.725 -12.085 1.00 51.31 204 PRO A CA 1
ATOM 1653 C C . PRO A 1 204 ? 29.928 -9.530 -12.481 1.00 51.31 204 PRO A C 1
ATOM 1655 O O . PRO A 1 204 ? 29.299 -8.606 -11.965 1.00 51.31 204 PRO A O 1
ATOM 1658 N N . ASN A 1 205 ? 29.330 -10.409 -13.298 1.00 51.88 205 ASN A N 1
ATOM 1659 C CA . ASN A 1 205 ? 27.885 -10.408 -13.572 1.00 51.88 205 ASN A CA 1
ATOM 1660 C C . ASN A 1 205 ? 27.003 -10.840 -12.380 1.00 51.88 205 ASN A C 1
ATOM 1662 O O . ASN A 1 205 ? 25.803 -10.575 -12.389 1.00 51.88 205 ASN A O 1
ATOM 1666 N N . LEU A 1 206 ? 27.556 -11.438 -11.313 1.00 51.41 206 LEU A N 1
ATOM 1667 C CA . LEU A 1 206 ? 26.773 -11.912 -10.154 1.00 51.41 206 LEU A CA 1
ATOM 1668 C C . LEU A 1 206 ? 26.238 -10.809 -9.221 1.00 51.41 206 LEU A C 1
ATOM 1670 O O . LEU A 1 206 ? 25.539 -11.119 -8.257 1.00 51.41 206 LEU A O 1
ATOM 1674 N N . ARG A 1 207 ? 26.556 -9.531 -9.466 1.00 57.84 207 ARG A N 1
ATOM 1675 C CA . ARG A 1 207 ? 26.017 -8.411 -8.667 1.00 57.84 207 ARG A CA 1
ATOM 1676 C C . ARG A 1 207 ? 24.721 -7.824 -9.221 1.00 57.84 207 ARG A C 1
ATOM 1678 O O . ARG A 1 207 ? 24.037 -7.109 -8.495 1.00 57.84 207 ARG A O 1
ATOM 1685 N N . ARG A 1 208 ? 24.372 -8.126 -10.474 1.00 76.00 208 ARG A N 1
ATOM 1686 C CA . ARG A 1 208 ? 23.152 -7.633 -11.115 1.00 76.00 208 ARG A CA 1
ATOM 1687 C C . ARG A 1 208 ? 21.936 -8.401 -10.594 1.00 76.00 208 ARG A C 1
ATOM 1689 O O . ARG A 1 208 ? 21.932 -9.629 -10.579 1.00 76.00 208 ARG A O 1
ATOM 1696 N N . ALA A 1 209 ? 20.889 -7.685 -10.183 1.00 80.50 209 ALA A N 1
ATOM 1697 C CA . ALA A 1 209 ? 19.620 -8.318 -9.832 1.00 80.50 209 ALA A CA 1
ATOM 1698 C C . ALA A 1 209 ? 19.072 -9.098 -11.038 1.00 80.50 209 ALA A C 1
ATOM 1700 O O . ALA A 1 209 ? 19.073 -8.581 -12.152 1.00 80.50 209 ALA A O 1
ATOM 1701 N N . LEU A 1 210 ? 18.582 -10.321 -10.825 1.00 92.56 210 LEU A N 1
ATOM 1702 C CA . LEU A 1 210 ? 18.009 -11.127 -11.906 1.00 92.56 210 LEU A CA 1
ATOM 1703 C C . LEU A 1 210 ? 16.735 -10.461 -12.468 1.00 92.56 210 LEU A C 1
ATOM 1705 O O . LEU A 1 210 ? 15.920 -9.967 -11.673 1.00 92.56 210 LEU A O 1
ATOM 1709 N N . PRO A 1 211 ? 16.507 -10.472 -13.795 1.00 95.19 211 PRO A N 1
ATOM 1710 C CA . PRO A 1 211 ? 15.299 -9.915 -14.409 1.00 95.19 211 PRO A CA 1
ATOM 1711 C C . PRO A 1 211 ? 13.991 -10.437 -13.798 1.00 95.19 211 PRO A C 1
ATOM 1713 O O . PRO A 1 211 ? 13.046 -9.680 -13.568 1.00 95.19 211 PRO A O 1
ATOM 1716 N N . GLU A 1 212 ? 13.922 -11.726 -13.463 1.00 96.50 212 GLU A N 1
ATOM 1717 C CA . GLU A 1 212 ? 12.739 -12.310 -12.829 1.00 96.50 212 GLU A CA 1
ATOM 1718 C C . GLU A 1 212 ? 12.515 -11.772 -11.418 1.00 96.50 212 GLU A C 1
ATOM 1720 O O . GLU A 1 212 ? 11.369 -11.588 -10.999 1.00 96.50 212 GLU A O 1
ATOM 1725 N N . GLN A 1 213 ? 13.597 -11.501 -10.684 1.00 95.56 213 GLN A N 1
ATOM 1726 C CA . GLN A 1 213 ? 13.500 -10.888 -9.366 1.00 95.56 213 GLN A CA 1
ATOM 1727 C C . GLN A 1 213 ? 13.015 -9.442 -9.483 1.00 95.56 213 GLN A C 1
ATOM 1729 O O . GLN A 1 213 ? 12.163 -9.029 -8.698 1.00 95.56 213 GLN A O 1
ATOM 1734 N N . ALA A 1 214 ? 13.476 -8.693 -10.489 1.00 96.25 214 ALA A N 1
ATOM 1735 C CA . ALA A 1 214 ? 12.971 -7.351 -10.762 1.00 96.25 214 ALA A CA 1
ATOM 1736 C C . ALA A 1 214 ? 11.461 -7.357 -11.061 1.00 96.25 214 ALA A C 1
ATOM 1738 O O . ALA A 1 214 ? 10.728 -6.527 -10.524 1.00 96.25 214 ALA A O 1
ATOM 1739 N N . LEU A 1 215 ? 10.966 -8.341 -11.824 1.00 97.75 215 LEU A N 1
ATOM 1740 C CA . LEU A 1 215 ? 9.529 -8.507 -12.074 1.00 97.75 215 LEU A CA 1
ATOM 1741 C C . LEU A 1 215 ? 8.733 -8.793 -10.790 1.00 97.75 215 LEU A C 1
ATOM 1743 O O . LEU A 1 215 ? 7.650 -8.241 -10.589 1.00 97.75 215 LEU A O 1
ATOM 1747 N N . ARG A 1 216 ? 9.254 -9.658 -9.910 1.00 98.06 216 ARG A N 1
ATOM 1748 C CA . ARG A 1 216 ? 8.618 -9.958 -8.615 1.00 98.06 216 ARG A CA 1
ATOM 1749 C C . ARG A 1 216 ? 8.580 -8.728 -7.720 1.00 98.06 216 ARG A C 1
ATOM 1751 O O . ARG A 1 216 ? 7.531 -8.439 -7.154 1.00 98.06 216 ARG A O 1
ATOM 1758 N N . ASN A 1 217 ? 9.685 -7.989 -7.654 1.00 97.38 217 ASN A N 1
ATOM 1759 C CA . ASN A 1 217 ? 9.775 -6.748 -6.893 1.00 97.38 217 ASN A CA 1
ATOM 1760 C C . ASN A 1 217 ? 8.771 -5.713 -7.418 1.00 97.38 217 ASN A C 1
ATOM 1762 O O . ASN A 1 217 ? 8.036 -5.142 -6.622 1.00 97.38 217 ASN A O 1
ATOM 1766 N N . TYR A 1 218 ? 8.656 -5.546 -8.741 1.00 98.06 218 TYR A N 1
ATOM 1767 C CA . TYR A 1 218 ? 7.667 -4.655 -9.357 1.00 98.06 218 TYR A CA 1
ATOM 1768 C C . TYR A 1 218 ? 6.235 -4.959 -8.886 1.00 98.06 218 TYR A C 1
ATOM 1770 O O . TYR A 1 218 ? 5.516 -4.060 -8.446 1.00 98.06 218 TYR A O 1
ATOM 1778 N N . TYR A 1 219 ? 5.824 -6.232 -8.907 1.00 98.38 219 TYR A N 1
ATOM 1779 C CA . TYR A 1 219 ? 4.495 -6.619 -8.424 1.00 98.38 219 TYR A CA 1
ATOM 1780 C C . TYR A 1 219 ? 4.343 -6.559 -6.905 1.00 98.38 219 TYR A C 1
ATOM 1782 O O . TYR A 1 219 ? 3.246 -6.296 -6.416 1.00 98.38 219 TYR A O 1
ATOM 1790 N N . GLN A 1 220 ? 5.419 -6.758 -6.149 1.00 98.38 220 GLN A N 1
ATOM 1791 C CA . GLN A 1 220 ? 5.398 -6.579 -4.702 1.00 98.38 220 GLN A CA 1
ATOM 1792 C C . GLN A 1 220 ? 5.179 -5.109 -4.324 1.00 98.38 220 GLN A C 1
ATOM 1794 O O . GLN A 1 220 ? 4.330 -4.821 -3.488 1.00 98.38 220 GLN A O 1
ATOM 1799 N N . THR A 1 221 ? 5.858 -4.181 -4.996 1.00 98.00 221 THR A N 1
ATOM 1800 C CA . THR A 1 221 ? 5.649 -2.735 -4.846 1.00 98.00 221 THR A CA 1
ATOM 1801 C C . THR A 1 221 ? 4.200 -2.341 -5.157 1.00 98.00 221 THR A C 1
ATOM 1803 O O . THR A 1 221 ? 3.590 -1.568 -4.421 1.00 98.00 221 THR A O 1
ATOM 1806 N N . LEU A 1 222 ? 3.598 -2.930 -6.196 1.00 98.12 222 LEU A N 1
ATOM 1807 C CA . LEU A 1 222 ? 2.179 -2.728 -6.509 1.00 98.12 222 LEU A CA 1
ATOM 1808 C C . LEU A 1 222 ? 1.239 -3.272 -5.426 1.00 98.12 222 LEU A C 1
ATOM 1810 O O . LEU A 1 222 ? 0.295 -2.585 -5.047 1.00 98.12 222 LEU A O 1
ATOM 1814 N N . ASN A 1 223 ? 1.510 -4.469 -4.899 1.00 98.25 223 ASN A N 1
ATOM 1815 C CA . ASN A 1 223 ? 0.754 -5.046 -3.781 1.00 98.25 223 ASN A CA 1
ATOM 1816 C C . ASN A 1 223 ? 0.870 -4.219 -2.489 1.00 98.25 223 ASN A C 1
ATOM 1818 O O . ASN A 1 223 ? -0.045 -4.240 -1.672 1.00 98.25 223 ASN A O 1
ATOM 1822 N N . ASN A 1 224 ? 1.967 -3.478 -2.315 1.00 98.19 224 ASN A N 1
ATOM 1823 C CA . ASN A 1 224 ? 2.171 -2.551 -1.200 1.00 98.19 224 ASN A CA 1
ATOM 1824 C C . ASN A 1 224 ? 1.535 -1.167 -1.437 1.00 98.19 224 ASN A C 1
ATOM 1826 O O . ASN A 1 224 ? 1.713 -0.268 -0.619 1.00 98.19 224 ASN A O 1
ATOM 1830 N N . TYR A 1 225 ? 0.805 -0.978 -2.542 1.00 97.38 225 TYR A N 1
ATOM 1831 C CA . TYR A 1 225 ? 0.199 0.297 -2.946 1.00 97.38 225 TYR A CA 1
ATOM 1832 C C . TYR A 1 225 ? 1.211 1.430 -3.206 1.00 97.38 225 TYR A C 1
ATOM 1834 O O . TYR A 1 225 ? 0.855 2.608 -3.236 1.00 97.38 225 TYR A O 1
ATOM 1842 N N . GLU A 1 226 ? 2.476 1.092 -3.460 1.00 97.88 226 GLU A N 1
ATOM 1843 C CA . GLU A 1 226 ? 3.560 2.040 -3.740 1.00 97.88 226 GLU A CA 1
ATOM 1844 C C . GLU A 1 226 ? 3.603 2.399 -5.240 1.00 97.88 226 GLU A C 1
ATOM 1846 O O . GLU A 1 226 ? 4.589 2.171 -5.947 1.00 97.88 226 GLU A O 1
ATOM 1851 N N . TYR A 1 227 ? 2.506 2.948 -5.768 1.00 97.81 227 TYR A N 1
ATOM 1852 C CA . TYR A 1 227 ? 2.314 3.113 -7.217 1.00 97.81 227 TYR A CA 1
ATOM 1853 C C . TYR A 1 227 ? 3.390 3.958 -7.902 1.00 97.81 227 TYR A C 1
ATOM 1855 O O . TYR A 1 227 ? 3.769 3.643 -9.030 1.00 97.81 227 TYR A O 1
ATOM 1863 N N . GLN A 1 228 ? 3.915 4.983 -7.228 1.00 97.56 228 GLN A N 1
ATOM 1864 C CA . GLN A 1 228 ? 4.968 5.835 -7.782 1.00 97.56 228 GLN A CA 1
ATOM 1865 C C . GLN A 1 228 ? 6.272 5.052 -7.965 1.00 97.56 228 GLN A C 1
ATOM 1867 O O . GLN A 1 228 ? 6.913 5.145 -9.010 1.00 97.56 228 GLN A O 1
ATOM 1872 N N . SER A 1 229 ? 6.652 4.241 -6.978 1.00 97.38 229 SER A N 1
ATOM 1873 C CA . SER A 1 229 ? 7.837 3.381 -7.047 1.00 97.38 229 SER A CA 1
ATOM 1874 C C . SER A 1 229 ? 7.699 2.340 -8.160 1.00 97.38 229 SER A C 1
ATOM 1876 O O . SER A 1 229 ? 8.635 2.118 -8.933 1.00 97.38 229 SER A O 1
ATOM 1878 N N . ALA A 1 230 ? 6.506 1.753 -8.302 1.00 98.06 230 ALA A N 1
ATOM 1879 C CA . ALA A 1 230 ? 6.210 0.830 -9.391 1.00 98.06 230 ALA A CA 1
ATOM 1880 C C . ALA A 1 230 ? 6.275 1.538 -10.756 1.00 98.06 230 ALA A C 1
ATOM 1882 O O . ALA A 1 230 ? 6.924 1.045 -11.675 1.00 98.06 230 ALA A O 1
ATOM 1883 N N . TRP A 1 231 ? 5.681 2.727 -10.886 1.00 98.12 231 TRP A N 1
ATOM 1884 C CA . TRP A 1 231 ? 5.754 3.542 -12.100 1.00 98.12 231 TRP A CA 1
ATOM 1885 C C . TRP A 1 231 ? 7.199 3.878 -12.481 1.00 98.12 231 TRP A C 1
ATOM 1887 O O . TRP A 1 231 ? 7.581 3.747 -13.641 1.00 98.12 231 TRP A O 1
ATOM 1897 N N . ASN A 1 232 ? 8.034 4.214 -11.498 1.00 97.31 232 ASN A N 1
ATOM 1898 C CA . ASN A 1 232 ? 9.461 4.486 -11.681 1.00 97.31 232 ASN A CA 1
ATOM 1899 C C . ASN A 1 232 ? 10.286 3.238 -12.051 1.00 97.31 232 ASN A C 1
ATOM 1901 O O . ASN A 1 232 ? 11.456 3.374 -12.400 1.00 97.31 232 ASN A O 1
ATOM 1905 N N . SER A 1 233 ? 9.701 2.040 -11.969 1.00 97.69 233 SER A N 1
ATOM 1906 C CA . SER A 1 233 ? 10.298 0.790 -12.460 1.00 97.69 233 SER A CA 1
ATOM 1907 C C . SER A 1 233 ? 9.962 0.521 -13.935 1.00 97.69 233 SER A C 1
ATOM 1909 O O . SER A 1 233 ? 10.412 -0.470 -14.505 1.00 97.69 233 SER A O 1
ATOM 1911 N N . LEU A 1 234 ? 9.164 1.384 -14.570 1.00 98.06 234 LEU A N 1
ATOM 1912 C CA . LEU A 1 234 ? 8.915 1.370 -16.008 1.00 98.06 234 LEU A CA 1
ATOM 1913 C C . LEU A 1 234 ? 9.952 2.242 -16.730 1.00 98.06 234 LEU A C 1
ATOM 1915 O O . LEU A 1 234 ? 10.371 3.278 -16.217 1.00 98.06 234 LEU A O 1
ATOM 1919 N N . SER A 1 235 ? 10.325 1.872 -17.956 1.00 97.50 235 SER A N 1
ATOM 1920 C CA . SER A 1 235 ? 11.200 2.715 -18.778 1.00 97.50 235 SER A CA 1
ATOM 1921 C C . SER A 1 235 ? 10.487 4.013 -19.196 1.00 97.50 235 SER A C 1
ATOM 1923 O O . SER A 1 235 ? 9.260 4.012 -19.357 1.00 97.50 235 SER A O 1
ATOM 1925 N N . PRO A 1 236 ? 11.215 5.105 -19.506 1.00 95.88 236 PRO A N 1
ATOM 1926 C CA . PRO A 1 236 ? 10.607 6.336 -20.025 1.00 95.88 236 PRO A CA 1
ATOM 1927 C C . PRO A 1 236 ? 9.781 6.126 -21.301 1.00 95.88 236 PRO A C 1
ATOM 1929 O O . PRO A 1 236 ? 8.879 6.906 -21.611 1.00 95.88 236 PRO A O 1
ATOM 1932 N N . ARG A 1 237 ? 10.094 5.084 -22.083 1.00 94.94 237 ARG A N 1
ATOM 1933 C CA . ARG A 1 237 ? 9.303 4.684 -23.252 1.00 94.94 237 ARG A CA 1
ATOM 1934 C C . ARG A 1 237 ? 7.976 4.054 -22.830 1.00 94.94 237 ARG A C 1
ATOM 1936 O O . ARG A 1 237 ? 6.947 4.407 -23.398 1.00 94.94 237 ARG A O 1
ATOM 1943 N N . SER A 1 238 ? 7.993 3.149 -21.852 1.00 96.44 238 SER A N 1
ATOM 1944 C CA . SER A 1 238 ? 6.780 2.505 -21.341 1.00 96.44 238 SER A CA 1
ATOM 1945 C C . SER A 1 238 ? 5.869 3.510 -20.630 1.00 96.44 238 SER A C 1
ATOM 1947 O O . SER A 1 238 ? 4.670 3.527 -20.891 1.00 96.44 238 SER A O 1
ATOM 1949 N N . GLN A 1 239 ? 6.430 4.408 -19.814 1.00 96.06 239 GLN A N 1
ATOM 1950 C CA . GLN A 1 239 ? 5.681 5.466 -19.120 1.00 96.06 239 GLN A CA 1
ATOM 1951 C C . GLN A 1 239 ? 4.952 6.415 -20.084 1.00 96.06 239 GLN A C 1
ATOM 1953 O O . GLN A 1 239 ? 3.828 6.832 -19.822 1.00 96.06 239 GLN A O 1
ATOM 1958 N N . ARG A 1 240 ? 5.575 6.737 -21.227 1.00 93.94 240 ARG A N 1
ATOM 1959 C CA . ARG A 1 240 ? 5.002 7.613 -22.267 1.00 93.94 240 ARG A CA 1
ATOM 1960 C C . ARG A 1 240 ? 4.120 6.877 -23.281 1.00 93.94 240 ARG A C 1
ATOM 1962 O O . ARG A 1 240 ? 3.673 7.479 -24.255 1.00 93.94 240 ARG A O 1
ATOM 1969 N N . SER A 1 241 ? 3.884 5.579 -23.096 1.00 93.69 241 SER A N 1
ATOM 1970 C CA . SER A 1 241 ? 3.057 4.789 -24.007 1.00 93.69 241 SER A CA 1
ATOM 1971 C C . SER A 1 241 ? 1.584 5.164 -23.859 1.00 93.69 241 SER A C 1
ATOM 1973 O O . SER A 1 241 ? 0.892 4.639 -22.991 1.00 93.69 241 SER A O 1
ATOM 1975 N N . THR A 1 242 ? 1.069 6.005 -24.755 1.00 90.88 242 THR A N 1
ATOM 1976 C CA . THR A 1 242 ? -0.353 6.400 -24.774 1.00 90.88 242 THR A CA 1
ATOM 1977 C C . THR A 1 242 ? -1.303 5.225 -25.023 1.00 90.88 242 THR A C 1
ATOM 1979 O O . THR A 1 242 ? -2.469 5.281 -24.653 1.00 90.88 242 THR A O 1
ATOM 1982 N N . LYS A 1 243 ? -0.810 4.122 -25.605 1.00 91.50 243 LYS A N 1
ATOM 1983 C CA . LYS A 1 243 ? -1.591 2.888 -25.784 1.00 91.50 243 LYS A CA 1
ATOM 1984 C C . LYS A 1 243 ? -1.845 2.157 -24.462 1.00 91.50 243 LYS A C 1
ATOM 1986 O O . LYS A 1 243 ? -2.908 1.572 -24.294 1.00 91.50 243 LYS A O 1
ATOM 1991 N N . ALA A 1 244 ? -0.858 2.132 -23.567 1.00 88.12 244 ALA A N 1
ATOM 1992 C CA . ALA A 1 244 ? -0.980 1.468 -22.267 1.00 88.12 244 ALA A CA 1
ATOM 1993 C C . ALA A 1 244 ? -1.511 2.425 -21.188 1.00 88.12 244 ALA A C 1
ATOM 1995 O O . ALA A 1 244 ? -2.245 2.007 -20.295 1.00 88.12 244 ALA A O 1
ATOM 1996 N N . HIS A 1 245 ? -1.137 3.701 -21.291 1.00 93.38 245 HIS A N 1
ATOM 1997 C CA . HIS A 1 245 ? -1.379 4.752 -20.311 1.00 93.38 245 HIS A CA 1
ATOM 1998 C C . HIS A 1 245 ? -1.822 6.036 -21.040 1.00 93.38 245 HIS A C 1
ATOM 2000 O O . HIS A 1 245 ? -1.017 6.955 -21.212 1.00 93.38 245 HIS A O 1
ATOM 2006 N N . PRO A 1 246 ? -3.074 6.104 -21.533 1.00 92.50 246 PRO A N 1
ATOM 2007 C CA . PRO A 1 246 ? -3.556 7.227 -22.345 1.00 92.50 246 PRO A CA 1
ATOM 2008 C C . PRO A 1 246 ? -3.478 8.576 -21.623 1.00 92.50 246 PRO A C 1
ATOM 2010 O O . PRO A 1 246 ? -3.223 9.592 -22.261 1.00 92.50 246 PRO A O 1
ATOM 2013 N N . GLU A 1 247 ? -3.614 8.577 -20.296 1.00 94.88 247 GLU A N 1
ATOM 2014 C CA . GLU A 1 247 ? -3.483 9.769 -19.446 1.00 94.88 247 GLU A CA 1
ATOM 2015 C C . GLU A 1 247 ? -2.203 9.710 -18.593 1.00 94.88 247 GLU A C 1
ATOM 2017 O O . GLU A 1 247 ? -2.138 10.240 -17.482 1.00 94.88 247 GLU A O 1
ATOM 2022 N N . GLY A 1 248 ? -1.187 8.983 -19.071 1.00 95.69 248 GLY A N 1
ATOM 2023 C CA . GLY A 1 248 ? 0.061 8.757 -18.349 1.00 95.69 248 GLY A CA 1
ATOM 2024 C C . GLY A 1 248 ? -0.175 8.133 -16.972 1.00 95.69 248 GLY A C 1
ATOM 2025 O O . GLY A 1 248 ? -0.970 7.200 -16.815 1.00 95.69 248 GLY A O 1
ATOM 2026 N N . TYR A 1 249 ? 0.501 8.674 -15.957 1.00 96.88 249 TYR A N 1
ATOM 2027 C CA . TYR A 1 249 ? 0.463 8.145 -14.593 1.00 96.88 249 TYR A CA 1
ATOM 2028 C C . TYR A 1 249 ? -0.949 8.098 -13.985 1.00 96.88 249 TYR A C 1
ATOM 2030 O O . TYR A 1 249 ? -1.258 7.170 -13.239 1.00 96.88 249 TYR A O 1
ATOM 2038 N N . LYS A 1 250 ? -1.838 9.031 -14.353 1.00 96.06 250 LYS A N 1
ATOM 2039 C CA . LYS A 1 250 ? -3.233 9.033 -13.888 1.00 96.06 250 LYS A CA 1
ATOM 2040 C C . LYS A 1 250 ? -3.953 7.747 -14.304 1.00 96.06 250 LYS A C 1
ATOM 2042 O O . LYS A 1 250 ? -4.390 6.990 -13.445 1.00 96.06 250 LYS A O 1
ATOM 2047 N N . SER A 1 251 ? -3.956 7.434 -15.602 1.00 95.31 251 SER A N 1
ATOM 2048 C CA . SER A 1 251 ? -4.568 6.197 -16.118 1.00 95.31 251 SER A CA 1
ATOM 2049 C C . SER A 1 251 ? -3.923 4.917 -15.568 1.00 95.31 251 SER A C 1
ATOM 2051 O O . SER A 1 251 ? -4.588 3.891 -15.430 1.00 95.31 251 SER A O 1
ATOM 2053 N N . TYR A 1 252 ? -2.633 4.970 -15.222 1.00 96.94 252 TYR A N 1
ATOM 2054 C CA . TYR A 1 252 ? -1.939 3.871 -14.555 1.00 96.94 252 TYR A CA 1
ATOM 2055 C C . TYR A 1 252 ? -2.480 3.630 -13.140 1.00 96.94 252 TYR A C 1
ATOM 2057 O O . TYR A 1 252 ? -2.836 2.496 -12.814 1.00 96.94 252 TYR A O 1
ATOM 2065 N N . ILE A 1 253 ? -2.590 4.680 -12.316 1.00 96.88 253 ILE A N 1
ATOM 2066 C CA . ILE A 1 253 ? -3.190 4.588 -10.975 1.00 96.88 253 ILE A CA 1
ATOM 2067 C C . ILE A 1 253 ? -4.647 4.141 -11.071 1.00 96.88 253 ILE A C 1
ATOM 2069 O O . ILE A 1 253 ? -5.057 3.238 -10.340 1.00 96.88 253 ILE A O 1
ATOM 2073 N N . ASP A 1 254 ? -5.430 4.743 -11.966 1.00 95.12 254 ASP A N 1
ATOM 2074 C CA . ASP A 1 254 ? -6.859 4.449 -12.104 1.00 95.12 254 ASP A CA 1
ATOM 2075 C C . ASP A 1 254 ? -7.099 2.960 -12.380 1.00 95.12 254 ASP A C 1
ATOM 2077 O O . ASP A 1 254 ? -8.067 2.376 -11.895 1.00 95.12 254 ASP A O 1
ATOM 2081 N N . TRP A 1 255 ? -6.190 2.307 -13.105 1.00 95.75 255 TRP A N 1
ATOM 2082 C CA . TRP A 1 255 ? -6.245 0.866 -13.311 1.00 95.75 255 TRP A CA 1
ATOM 2083 C C . TRP A 1 255 ? -5.763 0.072 -12.085 1.00 95.75 255 TRP A C 1
ATOM 2085 O O . TRP A 1 255 ? -6.483 -0.805 -11.602 1.00 95.75 255 TRP A O 1
ATOM 2095 N N . TRP A 1 256 ? -4.580 0.379 -11.538 1.00 97.50 256 TRP A N 1
ATOM 2096 C CA . TRP A 1 256 ? -4.008 -0.387 -10.419 1.00 97.50 256 TRP A CA 1
ATOM 2097 C C . TRP A 1 256 ? -4.826 -0.286 -9.130 1.00 97.50 256 TRP A C 1
ATOM 2099 O O . TRP A 1 256 ? -4.890 -1.249 -8.372 1.00 97.50 256 TRP A O 1
ATOM 2109 N N . THR A 1 257 ? -5.526 0.825 -8.905 1.00 96.94 257 THR A N 1
ATOM 2110 C CA . THR A 1 257 ? -6.404 1.001 -7.739 1.00 96.94 257 THR A CA 1
ATOM 2111 C C . THR A 1 257 ? -7.633 0.092 -7.761 1.00 96.94 257 THR A C 1
ATOM 2113 O O . THR A 1 257 ? -8.255 -0.095 -6.712 1.00 96.94 257 THR A O 1
ATOM 2116 N N . GLN A 1 258 ? -7.966 -0.517 -8.905 1.00 97.12 258 GLN A N 1
ATOM 2117 C CA . GLN A 1 258 ? -9.023 -1.528 -9.028 1.00 97.12 258 GLN A CA 1
ATOM 2118 C C . GLN A 1 258 ? -8.538 -2.937 -8.652 1.00 97.12 258 GLN A C 1
ATOM 2120 O O . GLN A 1 258 ? -9.356 -3.833 -8.423 1.00 97.12 258 GLN A O 1
ATOM 2125 N N . VAL A 1 259 ? -7.223 -3.149 -8.587 1.00 98.06 259 VAL A N 1
ATOM 2126 C CA . VAL A 1 259 ? -6.602 -4.425 -8.228 1.00 98.06 259 VAL A CA 1
ATOM 2127 C C . VAL A 1 259 ? -6.431 -4.480 -6.707 1.00 98.06 259 VAL A C 1
ATOM 2129 O O . VAL A 1 259 ? -5.959 -3.535 -6.084 1.00 98.06 259 VAL A O 1
ATOM 2132 N N . ALA A 1 260 ? -6.865 -5.576 -6.090 1.00 97.81 260 ALA A N 1
ATOM 2133 C CA . ALA A 1 260 ? -6.720 -5.824 -4.657 1.00 97.81 260 ALA A CA 1
ATOM 2134 C C . ALA A 1 260 ? -5.414 -6.561 -4.332 1.00 97.81 260 ALA A C 1
ATOM 2136 O O . ALA A 1 260 ? -4.771 -6.263 -3.331 1.00 97.81 260 ALA A O 1
ATOM 2137 N N . LYS A 1 261 ? -5.034 -7.537 -5.165 1.00 98.31 261 LYS A N 1
ATOM 2138 C CA . LYS A 1 261 ? -3.818 -8.341 -4.994 1.00 98.31 261 LYS A CA 1
ATOM 2139 C C . LYS A 1 261 ? -3.355 -8.905 -6.335 1.00 98.31 261 LYS A C 1
ATOM 2141 O O . LYS A 1 261 ? -4.180 -9.244 -7.185 1.00 98.31 261 LYS A O 1
ATOM 2146 N N . ILE A 1 262 ? -2.049 -9.062 -6.502 1.00 98.56 262 ILE A N 1
ATOM 2147 C CA . ILE A 1 262 ? -1.417 -9.778 -7.609 1.00 98.56 262 ILE A CA 1
ATOM 2148 C C . ILE A 1 262 ? -0.607 -10.952 -7.064 1.00 98.56 262 ILE A C 1
ATOM 2150 O O . ILE A 1 262 ? 0.267 -10.761 -6.220 1.00 98.56 262 ILE A O 1
ATOM 2154 N N . ASP A 1 263 ? -0.838 -12.144 -7.607 1.00 98.44 263 ASP A N 1
ATOM 2155 C CA . ASP A 1 263 ? 0.015 -13.310 -7.391 1.00 98.44 263 ASP A CA 1
ATOM 2156 C C . ASP A 1 263 ? 0.856 -13.593 -8.644 1.00 98.44 263 ASP A C 1
ATOM 2158 O O . ASP A 1 263 ? 0.332 -13.791 -9.745 1.00 98.44 263 ASP A O 1
ATOM 2162 N N . VAL A 1 264 ? 2.181 -13.641 -8.466 1.00 98.12 264 VAL A N 1
ATOM 2163 C CA . VAL A 1 264 ? 3.139 -14.052 -9.504 1.00 98.12 264 VAL A CA 1
ATOM 2164 C C . VAL A 1 264 ? 3.317 -15.567 -9.431 1.00 98.12 264 VAL A C 1
ATOM 2166 O O . VAL A 1 264 ? 4.125 -16.069 -8.650 1.00 98.12 264 VAL A O 1
ATOM 2169 N N . LEU A 1 265 ? 2.549 -16.300 -10.239 1.00 97.94 265 LEU A N 1
ATOM 2170 C CA . LEU A 1 265 ? 2.478 -17.764 -10.185 1.00 97.94 265 LEU A CA 1
ATOM 2171 C C . LEU A 1 265 ? 3.767 -18.424 -10.687 1.00 97.94 265 LEU A C 1
ATOM 2173 O O . LEU A 1 265 ? 4.246 -19.390 -10.102 1.00 97.94 265 LEU A O 1
ATOM 2177 N N . SER A 1 266 ? 4.339 -17.907 -11.775 1.00 97.19 266 SER A N 1
ATOM 2178 C CA . SER A 1 266 ? 5.587 -18.420 -12.347 1.00 97.19 266 SER A CA 1
ATOM 2179 C C . SER A 1 266 ? 6.295 -17.347 -13.156 1.00 97.19 266 SER A C 1
ATOM 2181 O O . SER A 1 266 ? 5.626 -16.551 -13.807 1.00 97.19 266 SER A O 1
ATOM 2183 N N . THR A 1 267 ? 7.625 -17.390 -13.188 1.00 97.06 267 THR A N 1
ATOM 2184 C CA . THR A 1 267 ? 8.470 -16.568 -14.066 1.00 97.06 267 THR A CA 1
ATOM 2185 C C . THR A 1 267 ? 9.447 -17.473 -14.805 1.00 97.06 267 THR A C 1
ATOM 2187 O O . THR A 1 267 ? 9.918 -18.454 -14.230 1.00 97.06 267 THR A O 1
ATOM 2190 N N . LYS A 1 268 ? 9.763 -17.144 -16.054 1.00 96.94 268 LYS A N 1
ATOM 2191 C CA . LYS A 1 268 ? 10.731 -17.865 -16.879 1.00 96.94 268 LYS A CA 1
ATOM 2192 C C . LYS A 1 268 ? 11.550 -16.866 -17.688 1.00 96.94 268 LYS A C 1
ATOM 2194 O O . LYS A 1 268 ? 10.983 -16.159 -18.521 1.00 96.94 268 LYS A O 1
ATOM 2199 N N . LEU A 1 269 ? 12.864 -16.830 -17.475 1.00 96.94 269 LEU A N 1
ATOM 2200 C CA . LEU A 1 269 ? 13.774 -16.125 -18.374 1.00 96.94 269 LEU A CA 1
ATOM 2201 C C . LEU A 1 269 ? 13.794 -16.823 -19.735 1.00 96.94 269 LEU A C 1
ATOM 2203 O O . LEU A 1 269 ? 14.005 -18.033 -19.827 1.00 96.94 269 LEU A O 1
ATOM 2207 N N . VAL A 1 270 ? 13.529 -16.058 -20.787 1.00 96.62 270 VAL A N 1
ATOM 2208 C CA . VAL A 1 270 ? 13.568 -16.520 -22.178 1.00 96.62 270 VAL A CA 1
ATOM 2209 C C . VAL A 1 270 ? 14.908 -16.171 -22.813 1.00 96.62 270 VAL A C 1
ATOM 2211 O O . VAL A 1 270 ? 15.477 -16.997 -23.522 1.00 96.62 270 VAL A O 1
ATOM 2214 N N . SER A 1 271 ? 15.418 -14.967 -22.554 1.00 94.62 2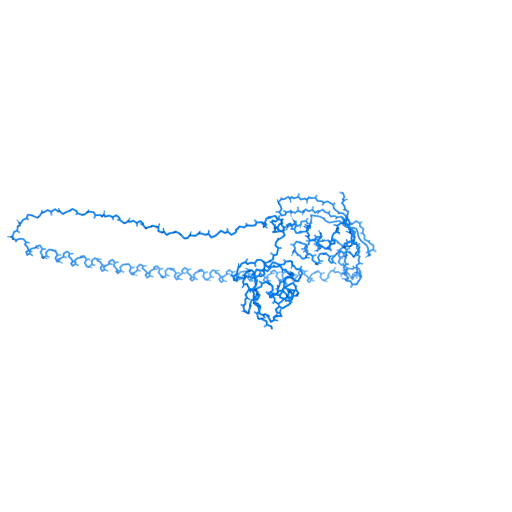71 SER A N 1
ATOM 2215 C CA . SER A 1 271 ? 16.715 -14.505 -23.051 1.00 94.62 271 SER A CA 1
ATOM 2216 C C . SER A 1 271 ? 17.255 -13.355 -22.206 1.00 94.62 271 SER A C 1
ATOM 2218 O O . SER A 1 271 ? 16.475 -12.562 -21.679 1.00 94.62 271 SER A O 1
ATOM 2220 N N . GLU A 1 272 ? 18.576 -13.218 -22.154 1.00 93.38 272 GLU A N 1
ATOM 2221 C CA . GLU A 1 272 ? 19.285 -12.085 -21.558 1.00 93.38 272 GLU A CA 1
ATOM 2222 C C . GLU A 1 272 ? 20.580 -11.836 -22.345 1.00 93.38 272 GLU A C 1
ATOM 2224 O O . GLU A 1 272 ? 21.299 -12.785 -22.652 1.00 93.38 272 GLU A O 1
ATOM 2229 N N . ASP A 1 273 ? 20.864 -10.578 -22.689 1.00 88.19 273 ASP A N 1
ATOM 2230 C CA . ASP A 1 273 ? 22.098 -10.158 -23.382 1.00 88.19 273 ASP A CA 1
ATOM 2231 C C . ASP A 1 273 ? 22.899 -9.113 -22.579 1.00 88.19 273 ASP A C 1
ATOM 2233 O O . ASP A 1 273 ? 23.726 -8.373 -23.112 1.00 88.19 273 ASP A O 1
ATOM 2237 N N . GLY A 1 274 ? 22.635 -9.040 -21.272 1.00 86.00 274 GLY A N 1
ATOM 2238 C CA . GLY A 1 274 ? 23.216 -8.076 -20.348 1.00 86.00 274 GLY A CA 1
ATOM 2239 C C . GLY A 1 274 ? 22.460 -6.747 -20.314 1.00 86.00 274 GLY A C 1
ATOM 2240 O O . GLY A 1 274 ? 22.165 -6.261 -19.230 1.00 86.00 274 GLY A O 1
ATOM 2241 N N . PHE A 1 275 ? 22.097 -6.150 -21.447 1.00 92.56 275 PHE A N 1
ATOM 2242 C CA . PHE A 1 275 ? 21.366 -4.871 -21.439 1.00 92.56 275 PHE A CA 1
ATOM 2243 C C . PHE A 1 275 ? 19.865 -5.047 -21.614 1.00 92.56 275 PHE A C 1
ATOM 2245 O O . PHE A 1 275 ? 19.087 -4.190 -21.200 1.00 92.56 275 PHE A O 1
ATOM 2252 N N . ASN A 1 276 ? 19.449 -6.168 -22.184 1.00 96.75 276 ASN A N 1
ATOM 2253 C CA . ASN A 1 276 ? 18.065 -6.519 -22.407 1.00 96.75 276 ASN A CA 1
ATOM 2254 C C . ASN A 1 276 ? 17.795 -7.903 -21.839 1.00 96.75 276 ASN A C 1
ATOM 2256 O O . ASN A 1 276 ? 18.653 -8.788 -21.829 1.00 96.75 276 ASN A O 1
ATOM 2260 N N . SER A 1 277 ? 16.557 -8.107 -21.414 1.00 97.56 277 SER A N 1
ATOM 2261 C CA . SER A 1 277 ? 16.073 -9.440 -21.086 1.00 97.56 277 SER A CA 1
ATOM 2262 C C . SER A 1 277 ? 14.600 -9.601 -21.421 1.00 97.56 277 SER A C 1
ATOM 2264 O O . SER A 1 277 ? 13.837 -8.635 -21.510 1.00 97.56 277 SER A O 1
ATOM 2266 N N . ILE A 1 278 ? 14.206 -10.849 -21.653 1.00 98.25 278 ILE A N 1
ATOM 2267 C CA . ILE A 1 278 ? 12.830 -11.240 -21.929 1.00 98.25 278 ILE A CA 1
ATOM 2268 C C . ILE A 1 278 ? 12.414 -12.236 -20.859 1.00 98.25 278 ILE A C 1
ATOM 2270 O O . ILE A 1 278 ? 13.021 -13.297 -20.721 1.00 98.25 278 ILE A O 1
ATOM 2274 N N . VAL A 1 279 ? 11.357 -11.905 -20.123 1.00 98.38 279 VAL A N 1
ATOM 2275 C CA . VAL A 1 279 ? 10.806 -12.747 -19.059 1.00 98.38 279 VAL A CA 1
ATOM 2276 C C . VAL A 1 279 ? 9.349 -13.043 -19.363 1.00 98.38 279 VAL A C 1
ATOM 2278 O O . VAL A 1 279 ? 8.540 -12.137 -19.539 1.00 98.38 279 VAL A O 1
ATOM 2281 N N . GLU A 1 280 ? 8.985 -14.315 -19.382 1.00 98.50 280 GLU A N 1
ATOM 2282 C CA . GLU A 1 280 ? 7.590 -14.742 -19.430 1.00 98.50 280 GLU A CA 1
ATOM 2283 C C . GLU A 1 280 ? 7.070 -14.992 -18.023 1.00 98.50 280 GLU A C 1
ATOM 2285 O O . GLU A 1 280 ? 7.772 -15.535 -17.168 1.00 98.50 280 GLU A O 1
ATOM 2290 N N . SER A 1 281 ? 5.828 -14.598 -17.765 1.00 98.25 281 SER A N 1
ATOM 2291 C CA . SER A 1 281 ? 5.225 -14.727 -16.447 1.00 98.25 281 SER A CA 1
ATOM 2292 C C . SER A 1 281 ? 3.755 -15.100 -16.524 1.00 98.25 281 SER A C 1
ATOM 2294 O O . SER A 1 281 ? 3.032 -14.672 -17.425 1.00 98.25 281 SER A O 1
ATOM 2296 N N . ARG A 1 282 ? 3.311 -15.895 -15.548 1.00 98.56 282 ARG A N 1
ATOM 2297 C CA . ARG A 1 282 ? 1.896 -16.194 -15.312 1.00 98.56 282 ARG A CA 1
ATOM 2298 C C . ARG A 1 282 ? 1.463 -15.463 -14.057 1.00 98.56 282 ARG A C 1
ATOM 2300 O O . ARG A 1 282 ? 2.043 -15.656 -12.990 1.00 98.56 282 ARG A O 1
ATOM 2307 N N . LEU A 1 283 ? 0.437 -14.642 -14.201 1.00 98.50 283 LEU A N 1
ATOM 2308 C CA . LEU A 1 283 ? -0.058 -13.750 -13.167 1.00 98.50 283 LEU A CA 1
ATOM 2309 C C . LEU A 1 283 ? -1.522 -14.052 -12.877 1.00 98.50 283 LEU A C 1
ATOM 2311 O O . LEU A 1 283 ? -2.290 -14.395 -13.782 1.00 98.50 283 LEU A O 1
ATOM 2315 N N . ARG A 1 284 ? -1.905 -13.871 -11.617 1.00 98.62 284 ARG A N 1
ATOM 2316 C CA . ARG A 1 284 ? -3.297 -13.860 -11.178 1.00 98.62 284 ARG A CA 1
ATOM 2317 C C . ARG A 1 284 ? -3.594 -12.542 -10.484 1.00 98.62 284 ARG A C 1
ATOM 2319 O O . ARG A 1 284 ? -2.964 -12.214 -9.484 1.00 98.62 284 ARG A O 1
ATOM 2326 N N . TYR A 1 285 ? -4.561 -11.808 -11.012 1.00 98.44 285 TYR A N 1
ATOM 2327 C CA . TYR A 1 285 ? -5.065 -10.572 -10.430 1.00 98.44 285 TYR A CA 1
ATOM 2328 C C . TYR A 1 285 ? -6.360 -10.857 -9.682 1.00 98.44 285 TYR A C 1
ATOM 2330 O O . TYR A 1 285 ? -7.291 -11.427 -10.252 1.00 98.44 285 TYR A O 1
ATOM 2338 N N . PHE A 1 286 ? -6.432 -10.409 -8.437 1.00 98.50 286 PHE A N 1
ATOM 2339 C CA . PHE A 1 286 ? -7.653 -10.351 -7.648 1.00 98.50 286 PHE A CA 1
ATOM 2340 C C . PHE A 1 286 ? -8.147 -8.910 -7.689 1.00 98.50 286 PHE A C 1
ATOM 2342 O O . PHE A 1 286 ? -7.471 -8.011 -7.192 1.00 98.50 286 PHE A O 1
ATOM 2349 N N . MET A 1 287 ? -9.291 -8.667 -8.318 1.00 97.94 287 MET A N 1
ATOM 2350 C CA . MET A 1 287 ? -9.884 -7.334 -8.421 1.00 97.94 287 MET A CA 1
ATOM 2351 C C . MET A 1 287 ? -10.661 -7.002 -7.144 1.00 97.94 287 MET A C 1
ATOM 2353 O O . MET A 1 287 ? -11.245 -7.890 -6.525 1.00 97.94 2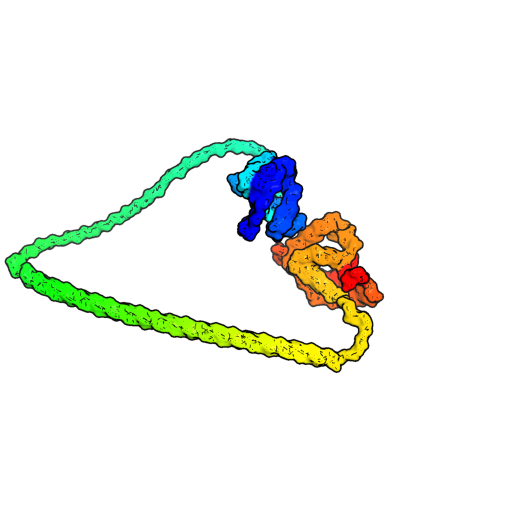87 MET A O 1
ATOM 2357 N N . LYS A 1 288 ? -10.771 -5.717 -6.789 1.00 96.69 288 LYS A N 1
ATOM 2358 C CA . LYS A 1 288 ? -11.601 -5.266 -5.652 1.00 96.69 288 LYS A CA 1
ATOM 2359 C C . LYS A 1 288 ? -13.090 -5.580 -5.819 1.00 96.69 288 LYS A C 1
ATOM 2361 O O . LYS A 1 288 ? -13.808 -5.671 -4.834 1.00 96.69 288 LYS A O 1
ATOM 2366 N N . SER A 1 289 ? -13.543 -5.793 -7.054 1.00 95.75 289 SER A N 1
ATOM 2367 C CA . SER A 1 289 ? -14.899 -6.264 -7.356 1.00 95.75 289 SER A CA 1
ATOM 2368 C C . SER A 1 289 ? -15.137 -7.745 -7.032 1.00 95.75 289 SER A C 1
ATOM 2370 O O . SER A 1 289 ? -16.248 -8.227 -7.220 1.00 95.75 289 SER A O 1
ATOM 2372 N N . GLY A 1 290 ? -14.106 -8.491 -6.618 1.00 97.06 290 GLY A N 1
ATOM 2373 C CA . GLY A 1 290 ? -14.160 -9.941 -6.403 1.00 97.06 290 GLY A CA 1
ATOM 2374 C C . GLY A 1 290 ? -13.864 -10.778 -7.652 1.00 97.06 290 GLY A C 1
ATOM 2375 O O . GLY A 1 290 ? -13.756 -11.997 -7.560 1.00 97.06 290 GLY A O 1
ATOM 2376 N N . ARG A 1 291 ? -13.694 -10.155 -8.828 1.00 97.12 291 ARG A N 1
ATOM 2377 C CA . ARG A 1 291 ? -13.308 -10.863 -10.060 1.00 97.12 291 ARG A CA 1
ATOM 2378 C C . ARG A 1 291 ? -11.848 -11.312 -10.001 1.00 97.12 291 ARG A C 1
ATOM 2380 O O . ARG A 1 291 ? -10.979 -10.532 -9.622 1.00 97.12 291 ARG A O 1
ATOM 2387 N N . GLU A 1 292 ? -11.565 -12.509 -10.502 1.00 98.31 292 GLU A N 1
ATOM 2388 C CA . GLU A 1 292 ? -10.200 -12.984 -10.741 1.00 98.31 292 GLU A CA 1
ATOM 2389 C C . GLU A 1 292 ? -9.848 -12.951 -12.231 1.00 98.31 292 GLU A C 1
ATOM 2391 O O . GLU A 1 292 ? -10.675 -13.266 -13.090 1.00 98.31 292 GLU A O 1
ATOM 2396 N N . ILE A 1 293 ? -8.610 -12.575 -12.552 1.00 97.62 293 ILE A N 1
ATOM 2397 C CA . ILE A 1 293 ? -8.103 -12.544 -13.926 1.00 97.62 293 ILE A CA 1
ATOM 2398 C C . ILE A 1 293 ? -6.760 -13.273 -13.966 1.00 97.62 293 ILE A C 1
ATOM 2400 O O . ILE A 1 293 ? -5.813 -12.865 -13.303 1.00 97.62 293 ILE A O 1
ATOM 2404 N N . ASN A 1 294 ? -6.657 -14.327 -14.776 1.00 98.06 294 ASN A N 1
ATOM 2405 C CA . ASN A 1 294 ? -5.395 -15.025 -15.028 1.00 98.06 294 ASN A CA 1
ATOM 2406 C C . ASN A 1 294 ? -4.827 -14.585 -16.381 1.00 98.06 294 ASN A C 1
ATOM 2408 O O . ASN A 1 294 ? -5.548 -14.580 -17.381 1.00 98.06 294 ASN A O 1
ATOM 2412 N N . GLN A 1 295 ? -3.546 -14.220 -16.425 1.00 97.06 295 GLN A N 1
ATOM 2413 C CA . GLN A 1 295 ? -2.876 -13.795 -17.655 1.00 97.06 295 GLN A CA 1
ATOM 2414 C C . GLN A 1 295 ? -1.475 -14.382 -17.766 1.00 97.06 295 GLN A C 1
ATOM 2416 O O . GLN A 1 295 ? -0.774 -14.552 -16.770 1.00 97.06 295 GLN A O 1
ATOM 2421 N N . THR A 1 296 ? -1.070 -14.647 -19.004 1.00 98.19 296 THR A N 1
ATOM 2422 C CA . THR A 1 296 ? 0.312 -14.955 -19.358 1.00 98.19 296 THR A CA 1
ATOM 2423 C C . THR A 1 296 ? 0.858 -13.767 -20.134 1.00 98.19 296 THR A C 1
ATOM 2425 O O . THR A 1 296 ? 0.281 -13.373 -21.148 1.00 98.19 296 THR A O 1
ATOM 2428 N N . LEU A 1 297 ? 1.935 -13.171 -19.633 1.00 98.19 297 LEU A N 1
ATOM 2429 C CA . LEU A 1 297 ? 2.532 -11.964 -20.191 1.00 98.19 297 LEU A CA 1
ATOM 2430 C C . LEU A 1 297 ? 4.020 -12.187 -20.467 1.00 98.19 297 LEU A C 1
ATOM 2432 O O . LEU A 1 297 ? 4.704 -12.880 -19.712 1.00 98.19 297 LEU A O 1
ATOM 2436 N N . ARG A 1 298 ? 4.521 -11.555 -21.525 1.00 98.50 298 ARG A N 1
ATOM 2437 C CA . ARG A 1 298 ? 5.941 -11.437 -21.845 1.00 98.50 298 ARG A CA 1
ATOM 2438 C C . ARG A 1 298 ? 6.405 -10.014 -21.557 1.00 98.50 298 ARG A C 1
ATOM 2440 O O . ARG A 1 298 ? 5.864 -9.050 -22.096 1.00 98.50 298 ARG A O 1
ATOM 2447 N N . PHE A 1 299 ? 7.414 -9.900 -20.710 1.00 98.31 299 PHE A N 1
ATOM 2448 C CA . PHE A 1 299 ? 8.049 -8.654 -20.309 1.00 98.31 299 PHE A CA 1
ATOM 2449 C C . PHE A 1 299 ? 9.372 -8.504 -21.035 1.00 98.31 299 PHE A C 1
ATOM 2451 O O . PHE A 1 299 ? 10.173 -9.435 -21.072 1.00 98.31 299 PHE A O 1
ATOM 2458 N N . TYR A 1 300 ? 9.598 -7.312 -21.568 1.00 98.12 300 TYR A N 1
ATOM 2459 C CA . TYR A 1 300 ? 10.880 -6.890 -22.106 1.00 98.12 300 TYR A CA 1
ATOM 2460 C C . TYR A 1 300 ? 11.479 -5.908 -21.116 1.00 98.12 300 TYR A C 1
ATOM 2462 O O . TYR A 1 300 ? 10.880 -4.865 -20.840 1.00 98.12 300 TYR A O 1
ATOM 2470 N N . PHE A 1 301 ? 12.643 -6.243 -20.592 1.00 98.06 301 PHE A N 1
ATOM 2471 C CA . PHE A 1 301 ? 13.373 -5.434 -19.636 1.00 98.06 301 PHE A CA 1
ATOM 2472 C C . PHE A 1 301 ? 14.573 -4.771 -20.298 1.00 98.06 301 PHE A C 1
ATOM 2474 O O . PHE A 1 301 ? 15.171 -5.325 -21.220 1.00 98.06 301 PHE A O 1
ATOM 2481 N N . LEU A 1 302 ? 14.906 -3.586 -19.801 1.00 97.19 302 LEU A N 1
ATOM 2482 C CA . LEU A 1 302 ? 16.103 -2.833 -20.148 1.00 97.19 302 LEU A CA 1
ATOM 2483 C C . LEU A 1 302 ? 16.903 -2.589 -18.869 1.00 97.19 302 LEU A C 1
ATOM 2485 O O . LEU A 1 302 ? 16.325 -2.163 -17.868 1.00 97.19 302 LEU A O 1
ATOM 2489 N N . TRP A 1 303 ? 18.200 -2.868 -18.891 1.00 96.12 303 TRP A N 1
ATOM 2490 C CA . TRP A 1 303 ? 19.094 -2.529 -17.794 1.00 96.12 303 TRP A CA 1
ATOM 2491 C C . TRP A 1 303 ? 19.369 -1.030 -17.818 1.00 96.12 303 TRP A C 1
ATOM 2493 O O . TRP A 1 303 ? 19.906 -0.512 -18.797 1.00 96.12 303 TRP A O 1
ATOM 2503 N N . ASP A 1 304 ? 18.996 -0.339 -16.748 1.00 94.38 304 ASP A N 1
ATOM 2504 C CA . ASP A 1 304 ? 19.339 1.060 -16.548 1.00 94.38 304 ASP A CA 1
ATOM 2505 C C . ASP A 1 304 ? 20.640 1.152 -15.752 1.00 94.38 304 ASP A C 1
ATOM 2507 O O . ASP A 1 304 ? 20.687 0.793 -14.574 1.00 94.38 304 ASP A O 1
ATOM 2511 N N . THR A 1 305 ? 21.705 1.613 -16.406 1.00 91.88 305 THR A N 1
ATOM 2512 C CA . THR A 1 305 ? 23.032 1.742 -15.795 1.00 91.88 305 THR A CA 1
ATOM 2513 C C . THR A 1 305 ? 23.092 2.848 -14.753 1.00 91.88 305 THR A C 1
ATOM 2515 O O . THR A 1 305 ? 23.883 2.740 -13.822 1.00 91.88 305 THR A O 1
ATOM 2518 N N . ASP A 1 306 ? 22.257 3.882 -14.884 1.00 90.44 306 ASP A N 1
ATOM 2519 C CA . ASP A 1 306 ? 22.286 5.036 -13.983 1.00 90.44 306 ASP A CA 1
ATOM 2520 C C . ASP A 1 306 ? 21.690 4.689 -12.616 1.00 90.44 306 ASP A C 1
ATOM 2522 O O . ASP A 1 306 ? 22.159 5.168 -11.583 1.00 90.44 306 ASP A O 1
ATOM 2526 N N . SER A 1 307 ? 20.665 3.831 -12.604 1.00 89.94 307 SER A N 1
ATOM 2527 C CA . SER A 1 307 ? 19.994 3.389 -11.378 1.00 89.94 307 SER A CA 1
ATOM 2528 C C . SER A 1 307 ? 20.245 1.925 -11.001 1.00 89.94 307 SER A C 1
ATOM 2530 O O . SER A 1 307 ? 19.620 1.430 -10.062 1.00 89.94 307 SER A O 1
ATOM 2532 N N . ASP A 1 308 ? 21.168 1.256 -11.701 1.00 91.94 308 ASP A N 1
ATOM 2533 C CA . ASP A 1 308 ? 21.623 -0.122 -11.458 1.00 91.94 308 ASP A CA 1
ATOM 2534 C C . ASP A 1 308 ? 20.458 -1.120 -11.287 1.00 91.94 308 ASP A C 1
ATOM 2536 O O . ASP A 1 308 ? 20.425 -1.944 -10.368 1.00 91.94 308 ASP A O 1
ATOM 2540 N N . ARG A 1 309 ? 19.439 -1.020 -12.155 1.00 94.88 309 ARG A N 1
ATOM 2541 C CA . ARG A 1 309 ? 18.225 -1.854 -12.078 1.00 94.88 309 ARG A CA 1
ATOM 2542 C C . ARG A 1 309 ? 17.601 -2.143 -13.437 1.00 94.88 309 ARG A C 1
ATOM 2544 O O . ARG A 1 309 ? 17.743 -1.394 -14.398 1.00 94.88 309 ARG A O 1
ATOM 2551 N N . TRP A 1 310 ? 16.817 -3.215 -13.489 1.00 97.25 310 TRP A N 1
ATOM 2552 C CA . TRP A 1 310 ? 15.975 -3.529 -14.640 1.00 97.25 310 TRP A CA 1
ATOM 2553 C C . TRP A 1 310 ? 14.709 -2.670 -14.652 1.00 97.25 310 TRP A C 1
ATOM 2555 O O . TRP A 1 310 ? 13.975 -2.623 -13.664 1.00 97.25 310 TRP A O 1
ATOM 2565 N N . LEU A 1 311 ? 14.419 -2.054 -15.797 1.00 98.06 311 LEU A N 1
ATOM 2566 C CA . LEU A 1 311 ? 13.186 -1.318 -16.059 1.00 98.06 311 LEU A CA 1
ATOM 2567 C C . LEU A 1 311 ? 12.292 -2.091 -17.028 1.00 98.06 311 LEU A C 1
ATOM 2569 O O . LEU A 1 311 ? 12.757 -2.591 -18.055 1.00 98.06 311 LEU A O 1
ATOM 2573 N N . VAL A 1 312 ? 10.991 -2.147 -16.747 1.00 98.12 312 VAL A N 1
ATOM 2574 C CA . VAL A 1 312 ? 10.002 -2.727 -17.664 1.00 98.12 312 VAL A CA 1
ATOM 2575 C C . VAL A 1 312 ? 9.859 -1.802 -18.867 1.00 98.12 312 VAL A C 1
ATOM 2577 O O . VAL A 1 312 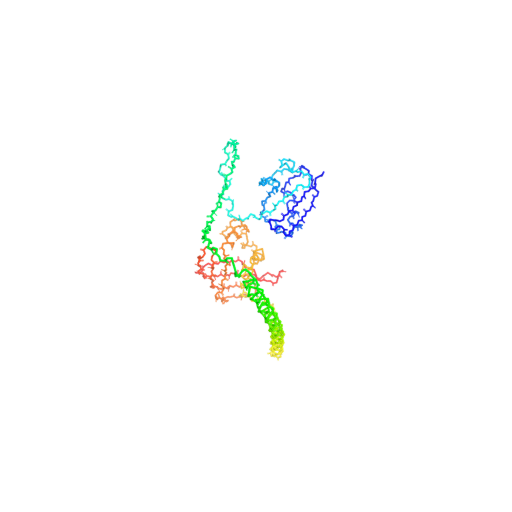? 9.343 -0.688 -18.768 1.00 98.12 312 VAL A O 1
ATOM 2580 N N . ASN A 1 313 ? 10.322 -2.259 -20.023 1.00 97.25 313 ASN A N 1
ATOM 2581 C CA . ASN A 1 313 ? 10.335 -1.473 -21.247 1.00 97.25 313 ASN A CA 1
ATOM 2582 C C . ASN A 1 313 ? 9.096 -1.707 -22.119 1.00 97.25 313 ASN A C 1
ATOM 2584 O O . ASN A 1 313 ? 8.628 -0.798 -22.807 1.00 97.25 313 ASN A O 1
ATOM 2588 N N . LYS A 1 314 ? 8.573 -2.936 -22.111 1.00 96.12 314 LYS A N 1
ATOM 2589 C CA . LYS A 1 314 ? 7.381 -3.331 -22.867 1.00 96.12 314 LYS A CA 1
ATOM 2590 C C . LYS A 1 314 ? 6.739 -4.556 -22.223 1.00 96.12 314 LYS A C 1
ATOM 2592 O O . LYS A 1 314 ? 7.439 -5.411 -21.685 1.00 96.12 314 LYS A O 1
ATOM 2597 N N . VAL A 1 315 ? 5.419 -4.657 -22.343 1.00 96.50 315 VAL A N 1
ATOM 2598 C CA . VAL A 1 315 ? 4.639 -5.825 -21.923 1.00 96.50 315 VAL A CA 1
ATOM 2599 C C . VAL A 1 315 ? 3.764 -6.281 -23.084 1.00 96.50 315 VAL A C 1
ATOM 2601 O O . VAL A 1 315 ? 3.135 -5.459 -23.752 1.00 96.50 315 VAL A O 1
ATOM 2604 N N . GLU A 1 316 ? 3.726 -7.585 -23.325 1.00 95.81 316 GLU A N 1
ATOM 2605 C CA . GLU A 1 316 ? 2.889 -8.221 -24.340 1.00 95.81 316 GLU A CA 1
ATOM 2606 C C . GLU A 1 316 ? 2.088 -9.366 -23.729 1.00 95.81 316 GLU A C 1
ATOM 2608 O O . GLU A 1 316 ? 2.563 -10.066 -22.838 1.00 95.81 316 GLU A O 1
ATOM 2613 N N . ARG A 1 317 ? 0.862 -9.563 -24.214 1.00 95.38 317 ARG A N 1
ATOM 2614 C CA . ARG A 1 317 ? 0.041 -10.716 -23.842 1.00 95.38 317 ARG A CA 1
ATOM 2615 C C . ARG A 1 317 ? 0.363 -11.882 -24.773 1.00 95.38 317 ARG A C 1
ATOM 2617 O O . ARG A 1 317 ? 0.442 -11.665 -25.981 1.00 95.38 317 ARG A O 1
ATOM 2624 N N . LEU A 1 318 ? 0.538 -13.072 -24.197 1.00 93.00 318 LEU A N 1
ATOM 2625 C CA . LEU A 1 318 ? 0.771 -14.323 -24.926 1.00 93.00 318 LEU A CA 1
ATOM 2626 C C . LEU A 1 318 ? -0.519 -15.101 -25.183 1.00 93.00 318 LEU A C 1
ATOM 2628 O O . LEU A 1 318 ? -1.463 -14.976 -24.361 1.00 93.00 318 LEU A O 1
#

Secondary structure (DSSP, 8-state):
-EEEEEEETTSS-EEEEEE-TTSBHHHHHHHHHHHTTPPTT--EEEEETTTTEEEPTTSBTTTTT--TTEEEEEEE--TTGGGSTTS----------------PPPPP----PPPP---TT-HHHHHHHHHHHHHHHHHHHHHHHHHHHHHHHHHHHHHHHHHHHHHHHHHHHHHHHHHHHHHHHHHHHHHHHHHHTT-----GGGGSPPHHHHHHHHHHHHHTT-HHHHHTTB-HHHHT-TTT-TTTHHHHHHHHTTEEEEEEEEEEEEEE-SSEEEEEEEEEEEETTS-EEEEEEEEEEEEETTTTEEEEEEEEE-

pLDDT: mean 84.97, std 19.53, range [33.38, 98.62]